Protein AF-0000000081110020 (afdb_homodimer)

Foldseek 3Di:
DPPPPPDDQDADQAQPEDPVLLVVLVVCCQCVALQPQDLVSNLVSQVVAADQFEWEAEDCVVQPPNRIFTGSNRVSVVSNVVCVVADQKGKAFDPVDDWDDDRQKTKGKIAMDHPVCNRQWIWIKIFGDDPSHTRYIYIDTDHHHDPPDD/DPPPPPDDQDFDQDQPEDPVLLVVLVVCCQCVALQPQDLVSNLVSQVVAADQFEWEAEDCVVQPPNRIFTGSNRVSVVSNVVCVVPDQKGKAFDPVDDWDDDRQKTKGKIAMDHPVCNRQWIWIKIFGDDPSHTRYIYIDTDHHHDPPDD

pLDDT: mean 86.87, std 16.68, range [21.67, 98.56]

Radius of gyration: 19.66 Å; Cα contacts (8 Å, |Δi|>4): 611; chains: 2; bounding box: 56×56×54 Å

Solvent-accessible surface area (backbone atoms only — not comparable to full-atom values): 16120 Å² total; per-residue (Å²): 131,80,76,76,70,74,73,64,39,72,37,48,50,38,86,78,47,51,65,69,56,49,53,52,47,52,49,45,48,44,57,43,38,68,42,35,87,49,66,70,62,21,54,61,57,41,58,82,40,37,38,70,72,20,34,40,38,40,37,46,92,82,42,48,90,68,15,68,37,62,20,52,68,48,45,51,51,49,51,52,53,55,46,66,73,39,75,72,49,46,49,43,76,27,85,88,45,67,73,48,70,38,65,30,38,36,39,41,30,29,19,32,21,35,88,92,40,43,66,52,26,29,34,33,40,44,34,36,32,50,95,73,14,39,39,36,34,37,44,46,79,76,38,66,66,77,69,70,81,127,133,79,76,77,71,75,72,62,41,68,40,50,51,38,84,76,47,51,65,69,55,50,52,52,45,53,50,44,47,44,55,42,38,69,40,37,86,49,66,70,63,21,53,61,57,40,58,82,41,36,38,70,73,18,34,41,39,41,37,46,92,80,42,48,91,70,16,69,36,62,21,52,67,47,46,52,51,48,52,52,54,55,45,67,73,38,75,72,48,46,49,44,76,27,84,88,45,68,73,47,71,39,66,31,39,36,38,42,32,29,18,30,22,36,88,92,41,44,65,52,26,27,32,34,40,45,33,36,32,50,92,73,15,38,39,36,34,38,43,47,80,77,38,67,68,77,68,71,81,127

Secondary structure (DSSP, 8-state):
------PPEEEEE-TT--HHHHHHHHHHIIIIIIT---HHHHHHHHTTTEEEEEEEEPPHHHHGGG-EEESHHHHHHHHHHHHHHSTT-EEEE-TTS-EEEETTEEEEEEEEE-TT-TTSEEEEEEEEEETTEEEEEEEEEEE-------/------PPEEEEE-TT--HHHHHHHHHHIIIIIIT---HHHHHHHHTTTEEEEEEEEPPHHHHGGG-EEESHHHHHHHHHHHHHHSTT-EEEE-TTS-EEEETTEEEEEEEEE-TT-TTSEEEEEEEEEETTEEEEEEEEEEE-------

Nearest PDB structures (foldseek):
  1tuh-assembly1_A-2  TM=7.640E-01  e=4.051E-06  uncultured bacterium
  8acs-assembly1_C  TM=6.795E-01  e=1.761E-06  Janthinobacterium svalbardensis
  8acs-assembly2_D  TM=6.440E-01  e=1.363E-06  Janthinobacterium svalbardensis
  8acs-assembly2_B  TM=6.693E-01  e=2.276E-06  Janthinobacterium svalbardensis
  4j9a-assembly6_F  TM=6.555E-01  e=1.556E-05  Pseudomonas aeruginosa PAO1

Organism: NCBI:txid173218

Structure (mmCIF, N/CA/C/O backbone):
data_AF-0000000081110020-model_v1
#
loop_
_entity.id
_entity.type
_entity.pdbx_description
1 polymer 'SnoaL-like domain-containing protein'
#
loop_
_atom_site.group_PDB
_atom_site.id
_atom_site.type_symbol
_atom_site.label_atom_id
_atom_site.label_alt_id
_atom_site.label_comp_id
_atom_site.label_asym_id
_atom_site.label_entity_id
_atom_site.label_seq_id
_atom_site.pdbx_PDB_ins_code
_atom_site.Cartn_x
_atom_site.Cartn_y
_atom_site.Cartn_z
_atom_site.occupancy
_atom_site.B_iso_or_equiv
_atom_site.auth_seq_id
_atom_site.auth_comp_id
_atom_site.auth_asym_id
_atom_site.auth_atom_id
_atom_site.pdbx_PDB_model_num
ATOM 1 N N . MET A 1 1 ? 23.969 2.311 -26.359 1 22.27 1 MET A N 1
ATOM 2 C CA . MET A 1 1 ? 22.656 1.676 -26.234 1 22.27 1 MET A CA 1
ATOM 3 C C . MET A 1 1 ? 21.75 2.473 -25.297 1 22.27 1 MET A C 1
ATOM 5 O O . MET A 1 1 ? 22.156 2.816 -24.188 1 22.27 1 MET A O 1
ATOM 9 N N . ALA A 1 2 ? 20.797 3.264 -25.688 1 31.3 2 ALA A N 1
ATOM 10 C CA . ALA A 1 2 ? 19.984 4.266 -25 1 31.3 2 ALA A CA 1
ATOM 11 C C . ALA A 1 2 ? 19.266 3.662 -23.797 1 31.3 2 ALA A C 1
ATOM 13 O O . ALA A 1 2 ? 18.781 2.531 -23.875 1 31.3 2 ALA A O 1
ATOM 14 N N . SER A 1 3 ? 19.578 3.91 -22.594 1 36 3 SER A N 1
ATOM 15 C CA . SER A 1 3 ? 19.031 3.389 -21.344 1 36 3 SER A CA 1
ATOM 16 C C . SER A 1 3 ? 17.516 3.172 -21.453 1 36 3 SER A C 1
ATOM 18 O O . SER A 1 3 ? 16.781 4.09 -21.797 1 36 3 SER A O 1
ATOM 20 N N . GLN A 1 4 ? 17.016 2.178 -21.906 1 37.56 4 GLN A N 1
ATOM 21 C CA . GLN A 1 4 ? 15.602 1.873 -22.125 1 37.56 4 GLN A CA 1
ATOM 22 C C . GLN A 1 4 ? 14.734 2.428 -21 1 37.56 4 GLN A C 1
ATOM 24 O O . GLN A 1 4 ? 14.867 2.014 -19.844 1 37.56 4 GLN A O 1
ATOM 29 N N . GLN A 1 5 ? 14.477 3.65 -20.953 1 41.91 5 GLN A N 1
ATOM 30 C CA . GLN A 1 5 ? 13.656 4.418 -20.016 1 41.91 5 GLN A CA 1
ATOM 31 C C . GLN A 1 5 ? 12.352 3.689 -19.703 1 41.91 5 GLN A C 1
ATOM 33 O O . GLN A 1 5 ? 11.578 3.373 -20.625 1 41.91 5 GLN A O 1
ATOM 38 N N . LEU A 1 6 ? 12.344 2.736 -18.859 1 49.53 6 LEU A N 1
ATOM 39 C CA . LEU A 1 6 ? 11.117 2.057 -18.469 1 49.53 6 LEU A CA 1
ATOM 40 C C . LEU A 1 6 ? 9.945 3.035 -18.422 1 49.53 6 LEU A C 1
ATOM 42 O O . LEU A 1 6 ? 10.094 4.148 -17.906 1 49.53 6 LEU A O 1
ATOM 46 N N . SER A 1 7 ? 9.016 2.877 -19.328 1 52.03 7 SER A N 1
ATOM 47 C CA . SER A 1 7 ? 7.816 3.707 -19.422 1 52.03 7 SER A CA 1
ATOM 48 C C . SER A 1 7 ? 7.113 3.816 -18.078 1 52.03 7 SER A C 1
ATOM 50 O O . SER A 1 7 ? 7.086 2.855 -17.297 1 52.03 7 SER A O 1
ATOM 52 N N . PRO A 1 8 ? 6.777 5.004 -17.688 1 55.91 8 PRO A N 1
ATOM 53 C CA . PRO A 1 8 ? 6.043 5.227 -16.438 1 55.91 8 PRO A CA 1
ATOM 54 C C . PRO A 1 8 ? 4.734 4.441 -16.375 1 55.91 8 PRO A C 1
ATOM 56 O O . PRO A 1 8 ? 4.145 4.133 -17.422 1 55.91 8 PRO A O 1
ATOM 59 N N . VAL A 1 9 ? 4.398 3.715 -15.336 1 59 9 VAL A N 1
ATOM 60 C CA . VAL A 1 9 ? 3.119 3.059 -15.086 1 59 9 VAL A CA 1
ATOM 61 C C . VAL A 1 9 ? 2.082 4.094 -14.656 1 59 9 VAL A C 1
ATOM 63 O O . VAL A 1 9 ? 2.359 4.953 -13.812 1 59 9 VAL A O 1
ATOM 66 N N . SER A 1 10 ? 1.087 4.238 -15.445 1 62.88 10 SER A N 1
ATOM 67 C CA . SER A 1 10 ? -0.02 5.113 -15.078 1 62.88 10 SER A CA 1
ATOM 68 C C . SER A 1 10 ? -1.097 4.352 -14.312 1 62.88 10 SER A C 1
ATOM 70 O O . SER A 1 10 ? -1.496 3.258 -14.719 1 62.88 10 SER A O 1
ATOM 72 N N . VAL A 1 11 ? -1.378 4.648 -13.102 1 61.38 11 VAL A N 1
ATOM 73 C CA . VAL A 1 11 ? -2.42 4.012 -12.305 1 61.38 11 VAL A CA 1
ATOM 74 C C . VAL A 1 11 ? -3.58 4.98 -12.094 1 61.38 11 VAL A C 1
ATOM 76 O O . VAL A 1 11 ? -3.371 6.133 -11.703 1 61.38 11 VAL A O 1
ATOM 79 N N . SER A 1 12 ? -4.699 4.605 -12.633 1 61.91 12 SER A N 1
ATOM 80 C CA . SER A 1 12 ? -5.875 5.43 -12.391 1 61.91 12 SER A CA 1
ATOM 81 C C . SER A 1 12 ? -6.527 5.074 -11.055 1 61.91 12 SER A C 1
ATOM 83 O O . SER A 1 12 ? -6.637 3.896 -10.703 1 61.91 12 SER A O 1
ATOM 85 N N . ALA A 1 13 ? -6.594 6 -10.156 1 59.88 13 ALA A N 1
ATOM 86 C CA . ALA A 1 13 ? -7.375 5.789 -8.938 1 59.88 13 ALA A CA 1
ATOM 87 C C . ALA A 1 13 ? -8.875 5.758 -9.25 1 59.88 13 ALA A C 1
ATOM 89 O O . ALA A 1 13 ? -9.375 6.602 -9.992 1 59.88 13 ALA A O 1
ATOM 90 N N . SER A 1 14 ? -9.5 4.535 -9.242 1 62.25 14 SER A N 1
ATOM 91 C CA . SER A 1 14 ? -10.922 4.434 -9.531 1 62.25 14 SER A CA 1
ATOM 92 C C . SER A 1 14 ? -11.734 4.227 -8.258 1 62.25 14 SER A C 1
ATOM 94 O O . SER A 1 14 ? -11.32 3.473 -7.371 1 62.25 14 SER A O 1
ATOM 96 N N . LEU A 1 15 ? -12.773 5.035 -8.078 1 62.66 15 LEU A N 1
ATOM 97 C CA . LEU A 1 15 ? -13.68 4.961 -6.938 1 62.66 15 LEU A CA 1
ATOM 98 C C . LEU A 1 15 ? -14.719 3.861 -7.141 1 62.66 15 LEU A C 1
ATOM 100 O O . LEU A 1 15 ? -15.578 3.654 -6.285 1 62.66 15 LEU A O 1
ATOM 104 N N . ARG A 1 16 ? -14.633 3.111 -8.109 1 69.69 16 ARG A N 1
ATOM 105 C CA . ARG A 1 16 ? -15.75 2.252 -8.492 1 69.69 16 ARG A CA 1
ATOM 106 C C . ARG A 1 16 ? -15.445 0.792 -8.164 1 69.69 16 ARG A C 1
ATOM 108 O O . ARG A 1 16 ? -16.25 -0.096 -8.477 1 69.69 16 ARG A O 1
ATOM 115 N N . GLU A 1 17 ? -14.43 0.652 -7.414 1 85 17 GLU A N 1
ATOM 116 C CA . GLU A 1 17 ? -14.117 -0.75 -7.152 1 85 17 GLU A CA 1
ATOM 117 C C . GLU A 1 17 ? -15.039 -1.329 -6.082 1 85 17 GLU A C 1
ATOM 119 O O . GLU A 1 17 ? -15.414 -0.632 -5.137 1 85 17 GLU A O 1
ATOM 124 N N . ASP A 1 18 ? -15.422 -2.566 -6.262 1 90.06 18 ASP A N 1
ATOM 125 C CA . ASP A 1 18 ? -16.234 -3.316 -5.312 1 90.06 18 ASP A CA 1
ATOM 126 C C . ASP A 1 18 ? -15.367 -4.109 -4.344 1 90.06 18 ASP A C 1
ATOM 128 O O . ASP A 1 18 ? -14.609 -4.992 -4.762 1 90.06 18 ASP A O 1
ATOM 132 N N . PRO A 1 19 ? -15.516 -3.83 -3.049 1 89.94 19 PRO A N 1
ATOM 133 C CA . PRO A 1 19 ? -14.641 -4.477 -2.062 1 89.94 19 PRO A CA 1
ATOM 134 C C . PRO A 1 19 ? -14.758 -6 -2.084 1 89.94 19 PRO A C 1
ATOM 136 O O . PRO A 1 19 ? -13.758 -6.699 -1.878 1 89.94 19 PRO A O 1
ATOM 139 N N . GLU A 1 20 ? -15.938 -6.5 -2.289 1 93.62 20 GLU A N 1
ATOM 140 C CA . GLU A 1 20 ? -16.109 -7.949 -2.324 1 93.62 20 GLU A CA 1
ATOM 141 C C . GLU A 1 20 ? -15.367 -8.562 -3.51 1 93.62 20 GLU A C 1
ATOM 143 O O . GLU A 1 20 ? -14.742 -9.617 -3.379 1 93.62 20 GLU A O 1
ATOM 148 N N . THR 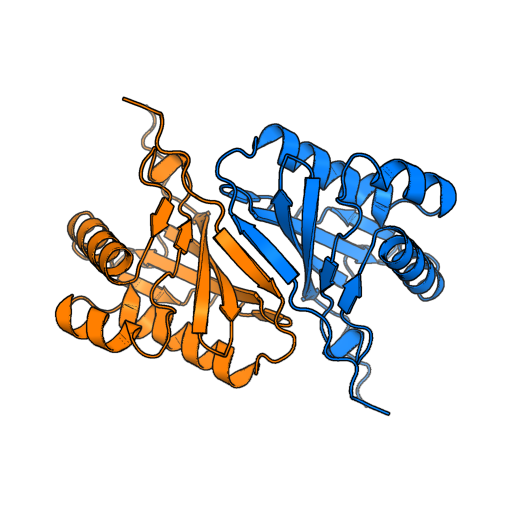A 1 21 ? -15.469 -7.969 -4.621 1 95.31 21 THR A N 1
ATOM 149 C CA . THR A 1 21 ? -14.727 -8.422 -5.793 1 95.31 21 THR A CA 1
ATOM 150 C C . THR A 1 21 ? -13.227 -8.352 -5.543 1 95.31 21 THR A C 1
ATOM 152 O O . THR A 1 21 ? -12.492 -9.281 -5.867 1 95.31 21 THR A O 1
ATOM 155 N N . MET A 1 22 ? -12.781 -7.262 -4.969 1 95.38 22 MET A N 1
ATOM 156 C CA . MET A 1 22 ? -11.359 -7.098 -4.676 1 95.38 22 MET A CA 1
ATOM 157 C C . MET A 1 22 ? -10.852 -8.211 -3.771 1 95.38 22 MET A C 1
ATOM 159 O O . MET A 1 22 ? -9.797 -8.797 -4.027 1 95.38 22 MET A O 1
ATOM 163 N N . ARG A 1 23 ? -11.602 -8.539 -2.783 1 95.81 23 ARG A N 1
ATOM 164 C CA . ARG A 1 23 ? -11.203 -9.594 -1.854 1 95.81 23 ARG A CA 1
ATOM 165 C C . ARG A 1 23 ? -11.156 -10.945 -2.549 1 95.81 23 ARG A C 1
ATOM 167 O O . ARG A 1 23 ? -10.25 -11.742 -2.314 1 95.81 23 ARG A O 1
ATOM 174 N N . LYS A 1 24 ? -12.148 -11.164 -3.363 1 97.44 24 LYS A N 1
ATOM 175 C CA . LYS A 1 24 ? -12.18 -12.406 -4.125 1 97.44 24 LYS A CA 1
ATOM 176 C C . LYS A 1 24 ? -10.953 -12.523 -5.031 1 97.44 24 LYS A C 1
ATOM 178 O O . LYS A 1 24 ? -10.305 -13.578 -5.07 1 97.44 24 LYS A O 1
ATOM 183 N N . VAL A 1 25 ? -10.672 -11.477 -5.746 1 98 25 VAL A N 1
ATOM 184 C CA . VAL A 1 25 ? -9.531 -11.461 -6.656 1 98 25 VAL A CA 1
ATOM 185 C C . VAL A 1 25 ? -8.234 -11.648 -5.871 1 98 25 VAL A C 1
ATOM 187 O O . VAL A 1 25 ? -7.348 -12.398 -6.293 1 98 25 VAL A O 1
ATOM 190 N N . MET A 1 26 ? -8.125 -11.047 -4.715 1 97.88 26 MET A N 1
ATOM 191 C CA . MET A 1 26 ? -6.93 -11.164 -3.885 1 97.88 26 MET A CA 1
ATOM 192 C C . MET A 1 26 ? -6.746 -12.594 -3.4 1 97.88 26 MET A C 1
ATOM 194 O O . MET A 1 26 ? -5.621 -13.094 -3.346 1 97.88 26 MET A O 1
ATOM 198 N N . ASN A 1 27 ? -7.832 -13.25 -3.098 1 97.25 27 ASN A N 1
ATOM 199 C CA . ASN A 1 27 ? -7.746 -14.656 -2.713 1 97.25 27 ASN A CA 1
ATOM 200 C C . ASN A 1 27 ? -7.234 -15.523 -3.861 1 97.25 27 ASN A C 1
ATOM 202 O O . ASN A 1 27 ? -6.336 -16.344 -3.674 1 97.25 27 ASN A O 1
ATOM 206 N N . ILE A 1 28 ? -7.777 -15.328 -5.027 1 98.06 28 ILE A N 1
ATOM 207 C CA . ILE A 1 28 ? -7.355 -16.078 -6.207 1 98.06 28 ILE A CA 1
ATOM 208 C C . ILE A 1 28 ? -5.887 -15.781 -6.504 1 98.06 28 ILE A C 1
ATOM 210 O O . ILE A 1 28 ? -5.125 -16.688 -6.836 1 98.06 28 ILE A O 1
ATOM 214 N N . HIS A 1 29 ? -5.488 -14.5 -6.379 1 98.38 29 HIS A N 1
ATOM 215 C CA . HIS A 1 29 ? -4.129 -14.016 -6.594 1 98.38 29 HIS A CA 1
ATOM 216 C C . HIS A 1 29 ? -3.127 -14.812 -5.766 1 98.38 29 HIS A C 1
ATOM 218 O O . HIS A 1 29 ? -2.107 -15.273 -6.289 1 98.38 29 HIS A O 1
ATOM 224 N N . ILE A 1 30 ? -3.404 -15.109 -4.543 1 97.44 30 ILE A N 1
ATOM 225 C CA . ILE A 1 30 ? -2.477 -15.844 -3.686 1 97.44 30 ILE A CA 1
ATOM 226 C C . ILE A 1 30 ? -2.615 -17.344 -3.939 1 97.44 30 ILE A C 1
ATOM 228 O O . ILE A 1 30 ? -1.626 -18.016 -4.223 1 97.44 30 ILE A O 1
ATOM 232 N N . GLU A 1 31 ? -3.811 -17.844 -3.998 1 96.88 31 GLU A N 1
ATOM 233 C CA . GLU A 1 31 ? -4.047 -19.281 -3.959 1 96.88 31 GLU A CA 1
ATOM 234 C C . GLU A 1 31 ? -3.836 -19.922 -5.332 1 96.88 31 GLU A C 1
ATOM 236 O O . GLU A 1 31 ? -3.311 -21.031 -5.438 1 96.88 31 GLU A O 1
ATOM 241 N N . GLN A 1 32 ? -4.203 -19.156 -6.312 1 97.94 32 GLN A N 1
ATOM 242 C CA . GLN A 1 32 ? -4.285 -19.797 -7.621 1 97.94 32 GLN A CA 1
ATOM 243 C C . GLN A 1 32 ? -3.32 -19.156 -8.609 1 97.94 32 GLN A C 1
ATOM 245 O O . GLN A 1 32 ? -3.252 -19.578 -9.773 1 97.94 32 GLN A O 1
ATOM 250 N N . VAL A 1 33 ? -2.629 -18.156 -8.219 1 98.25 33 VAL A N 1
ATOM 251 C CA . VAL A 1 33 ? -1.554 -17.641 -9.062 1 98.25 33 VAL A CA 1
ATOM 252 C C . VAL A 1 33 ? -0.204 -17.906 -8.398 1 98.25 33 VAL A C 1
ATOM 254 O O . VAL A 1 33 ? 0.532 -18.812 -8.812 1 98.25 33 VAL A O 1
ATOM 257 N N . PHE A 1 34 ? 0.038 -17.359 -7.293 1 97.69 34 PHE A N 1
ATOM 258 C CA . PHE A 1 34 ? 1.331 -17.531 -6.645 1 97.69 34 PHE A CA 1
ATOM 259 C C . PHE A 1 34 ? 1.425 -18.906 -5.984 1 97.69 34 PHE A C 1
ATOM 261 O O . PHE A 1 34 ? 2.518 -19.453 -5.84 1 97.69 34 PHE A O 1
ATOM 268 N N . GLY A 1 35 ? 0.237 -19.453 -5.621 1 96.12 35 GLY A N 1
ATOM 269 C CA . GLY A 1 35 ? 0.214 -20.781 -5.012 1 96.12 35 GLY A CA 1
ATOM 270 C C . GLY A 1 35 ? 0.113 -21.906 -6.031 1 96.12 35 GLY A C 1
ATOM 271 O O . GLY A 1 35 ? 0.169 -23.078 -5.672 1 96.12 35 GLY A O 1
ATOM 272 N N . GLU A 1 36 ? -0.082 -21.578 -7.289 1 96.5 36 GLU A N 1
ATOM 273 C CA . GLU A 1 36 ? -0.28 -22.562 -8.359 1 96.5 36 GLU A CA 1
ATOM 274 C C . GLU A 1 36 ? 1.053 -23 -8.953 1 96.5 36 GLU A C 1
ATOM 276 O O . GLU A 1 36 ? 1.803 -22.188 -9.492 1 96.5 36 GLU A O 1
ATOM 281 N N . PRO A 1 37 ? 1.407 -24.312 -8.914 1 94.88 37 PRO A N 1
ATOM 282 C CA . PRO A 1 37 ? 2.703 -24.766 -9.422 1 94.88 37 PRO A CA 1
ATOM 283 C C . PRO A 1 37 ? 2.734 -24.859 -10.945 1 94.88 37 PRO A C 1
ATOM 285 O O . PRO A 1 37 ? 3.805 -24.781 -11.555 1 94.88 37 PRO A O 1
ATOM 288 N N . ASP A 1 38 ? 1.639 -25.109 -11.578 1 96.69 38 ASP A N 1
ATOM 289 C CA . ASP A 1 38 ? 1.578 -25.312 -13.023 1 96.69 38 ASP A CA 1
ATOM 290 C C . ASP A 1 38 ? 1.482 -23.984 -13.766 1 96.69 38 ASP A C 1
ATOM 292 O O . ASP A 1 38 ? 0.497 -23.25 -13.625 1 96.69 38 ASP A O 1
ATOM 296 N N . GLN A 1 39 ? 2.451 -23.719 -14.555 1 97.31 39 GLN A N 1
ATOM 297 C CA . GLN A 1 39 ? 2.551 -22.438 -15.258 1 97.31 39 GLN A CA 1
ATOM 298 C C . GLN A 1 39 ? 1.363 -22.234 -16.188 1 97.31 39 GLN A C 1
ATOM 300 O O . GLN A 1 39 ? 0.862 -21.109 -16.328 1 97.31 39 GLN A O 1
ATOM 305 N N . ALA A 1 40 ? 0.976 -23.266 -16.875 1 97.94 40 ALA A N 1
ATOM 306 C CA . ALA A 1 40 ? -0.131 -23.141 -17.828 1 97.94 40 ALA A CA 1
ATOM 307 C C . ALA A 1 40 ? -1.443 -22.859 -17.094 1 97.94 40 ALA A C 1
ATOM 309 O O . ALA A 1 40 ? -2.225 -22 -17.531 1 97.94 40 ALA A O 1
ATOM 310 N N . ILE A 1 41 ? -1.724 -23.594 -16.016 1 98.25 41 ILE A N 1
ATOM 311 C CA . ILE A 1 41 ? -2.914 -23.359 -15.203 1 98.25 41 ILE A CA 1
ATOM 312 C C . ILE A 1 41 ? -2.891 -21.938 -14.648 1 98.25 41 ILE A C 1
ATOM 314 O O . ILE A 1 41 ? -3.896 -21.219 -14.703 1 98.25 41 ILE A O 1
ATOM 318 N N . ARG A 1 42 ? -1.732 -21.484 -14.188 1 98.19 42 ARG A N 1
ATOM 319 C CA . ARG A 1 42 ? -1.559 -20.156 -13.633 1 98.19 42 ARG A CA 1
ATOM 320 C C . ARG A 1 42 ? -1.888 -19.078 -14.672 1 98.19 42 ARG A C 1
ATOM 322 O O . ARG A 1 42 ? -2.594 -18.109 -14.375 1 98.19 42 ARG A O 1
ATOM 329 N N . GLY A 1 43 ? -1.365 -19.25 -15.859 1 97.81 43 GLY A N 1
ATOM 330 C CA . GLY A 1 43 ? -1.616 -18.312 -16.938 1 97.81 43 GLY A CA 1
ATOM 331 C C . GLY A 1 43 ? -3.092 -18.109 -17.219 1 97.81 43 GLY A C 1
ATOM 332 O O . GLY A 1 43 ? -3.551 -16.984 -17.422 1 97.81 43 GLY A O 1
ATOM 333 N N . LYS A 1 44 ? -3.826 -19.172 -17.25 1 98.31 44 LYS A N 1
ATOM 334 C CA . LYS A 1 44 ? -5.266 -19.109 -17.5 1 98.31 44 LYS A CA 1
ATOM 335 C C . LYS A 1 44 ? -5.988 -18.391 -16.359 1 98.31 44 LYS A C 1
ATOM 337 O O . LYS A 1 44 ? -6.918 -17.609 -16.609 1 98.31 44 LYS A O 1
ATOM 342 N N . THR A 1 45 ? -5.57 -18.688 -15.172 1 98.38 45 THR A N 1
ATOM 343 C CA . THR A 1 45 ? -6.164 -18.078 -13.992 1 98.38 45 THR A CA 1
ATOM 344 C C . THR A 1 45 ? -5.945 -16.562 -14 1 98.38 45 THR A C 1
ATOM 346 O O . THR A 1 45 ? -6.809 -15.797 -13.562 1 98.38 45 THR A O 1
ATOM 349 N N . MET A 1 46 ? -4.848 -16.047 -14.523 1 98.56 46 MET A N 1
ATOM 350 C CA . MET A 1 46 ? -4.461 -14.633 -14.492 1 98.56 46 MET A CA 1
ATOM 351 C C . MET A 1 46 ? -5.328 -13.812 -15.438 1 98.56 46 MET A C 1
ATOM 353 O O . MET A 1 46 ? -5.574 -12.625 -15.188 1 98.56 46 MET A O 1
ATOM 357 N N . GLU A 1 47 ? -5.859 -14.391 -16.422 1 97.81 47 GLU A N 1
ATOM 358 C CA . GLU A 1 47 ? -6.527 -13.68 -17.5 1 97.81 47 GLU A CA 1
ATOM 359 C C . GLU A 1 47 ? -7.707 -12.859 -16.984 1 97.81 47 GLU A C 1
ATOM 361 O O . GLU A 1 47 ? -7.824 -11.672 -17.281 1 97.81 47 GLU A O 1
ATOM 366 N N . PRO A 1 48 ? -8.5 -13.398 -16.156 1 98 48 PRO A N 1
ATOM 367 C CA . PRO A 1 48 ? -9.672 -12.625 -15.742 1 98 48 PRO A CA 1
ATOM 368 C C . PRO A 1 48 ? -9.383 -11.703 -14.562 1 98 48 PRO A C 1
ATOM 370 O O . PRO A 1 48 ? -10.203 -10.836 -14.234 1 98 48 PRO A O 1
ATOM 373 N N . ILE A 1 49 ? -8.156 -11.758 -13.93 1 98.25 49 ILE A N 1
ATOM 374 C CA . ILE A 1 49 ? -8.031 -11.008 -12.688 1 98.25 49 ILE A CA 1
ATOM 375 C C . ILE A 1 49 ? -6.902 -9.984 -12.812 1 98.25 49 ILE A C 1
ATOM 377 O O . ILE A 1 49 ? -6.758 -9.109 -11.961 1 98.25 49 ILE A O 1
ATOM 381 N N . TYR A 1 50 ? -6.125 -10.07 -13.891 1 97.88 50 TYR A N 1
ATOM 382 C CA . TYR A 1 50 ? -5.07 -9.102 -14.164 1 97.88 50 TYR A CA 1
ATOM 383 C C . TYR A 1 50 ? -5.355 -8.336 -15.453 1 97.88 50 TYR A C 1
ATOM 385 O O . TYR A 1 50 ? -5.859 -8.906 -16.422 1 97.88 50 TYR A O 1
ATOM 393 N N . HIS A 1 51 ? -4.988 -7.074 -15.445 1 95.06 51 HIS A N 1
ATOM 394 C CA . HIS A 1 51 ? -4.855 -6.398 -16.734 1 95.06 51 HIS A CA 1
ATOM 395 C C . HIS A 1 51 ? -3.715 -6.992 -17.547 1 95.06 51 HIS A C 1
ATOM 397 O O . HIS A 1 51 ? -2.738 -7.496 -16.984 1 95.06 51 HIS A O 1
ATOM 403 N N . GLU A 1 52 ? -3.795 -6.902 -18.828 1 95.38 52 GLU A N 1
ATOM 404 C CA . GLU A 1 52 ? -2.758 -7.434 -19.719 1 95.38 52 GLU A CA 1
ATOM 405 C C . GLU A 1 52 ? -1.42 -6.746 -19.469 1 95.38 52 GLU A C 1
ATOM 407 O O . GLU A 1 52 ? -0.364 -7.375 -19.562 1 95.38 52 GLU A O 1
ATOM 412 N N . ASP A 1 53 ? -1.492 -5.492 -19.109 1 92.19 53 ASP A N 1
ATOM 413 C CA . ASP A 1 53 ? -0.274 -4.711 -18.922 1 92.19 53 ASP A CA 1
ATOM 414 C C . ASP A 1 53 ? 0.051 -4.562 -17.438 1 92.19 53 ASP A C 1
ATOM 416 O O . ASP A 1 53 ? 0.65 -3.568 -17.016 1 92.19 53 ASP A O 1
ATOM 420 N N . VAL A 1 54 ? -0.408 -5.492 -16.609 1 94.38 54 VAL A N 1
ATOM 421 C CA . VAL A 1 54 ? -0.116 -5.473 -15.18 1 94.38 54 VAL A CA 1
ATOM 422 C C . VAL A 1 54 ? 1.377 -5.238 -14.961 1 94.38 54 VAL A C 1
ATOM 424 O O . VAL A 1 54 ? 2.207 -5.723 -15.734 1 94.38 54 VAL A O 1
ATOM 427 N N . THR A 1 55 ? 1.667 -4.477 -13.961 1 91.94 55 THR A N 1
ATOM 428 C CA . THR A 1 55 ? 3.049 -4.238 -13.562 1 91.94 55 THR A CA 1
ATOM 429 C C . THR A 1 55 ? 3.287 -4.711 -12.133 1 91.94 55 THR A C 1
ATOM 431 O O . THR A 1 55 ? 2.484 -4.43 -11.234 1 91.94 55 THR A O 1
ATOM 434 N N . TRP A 1 56 ? 4.312 -5.488 -11.906 1 93.94 56 TRP A N 1
ATOM 435 C CA . TRP A 1 56 ? 4.738 -5.988 -10.602 1 93.94 56 TRP A CA 1
ATOM 436 C C . TRP A 1 56 ? 6.074 -5.375 -10.195 1 93.94 56 TRP A C 1
ATOM 438 O O . TRP A 1 56 ? 7.082 -5.547 -10.891 1 93.94 56 TRP A O 1
ATOM 448 N N . PHE A 1 57 ? 6.055 -4.664 -9.086 1 90.94 57 PHE A N 1
ATOM 449 C CA . PHE A 1 57 ? 7.262 -4.062 -8.531 1 90.94 57 PHE A CA 1
ATOM 450 C C . PHE A 1 57 ? 7.809 -4.902 -7.383 1 90.94 57 PHE A C 1
ATOM 452 O O . PHE A 1 57 ? 7.156 -5.055 -6.348 1 90.94 57 PHE A O 1
ATOM 459 N N . GLN A 1 58 ? 8.984 -5.363 -7.578 1 90 58 GLN A N 1
ATOM 460 C CA . GLN A 1 58 ? 9.688 -6.082 -6.52 1 90 58 GLN A CA 1
ATOM 461 C C . GLN A 1 58 ? 10.758 -5.207 -5.875 1 90 58 GLN A C 1
ATOM 463 O O . GLN A 1 58 ? 11.234 -4.25 -6.488 1 90 58 GLN A O 1
ATOM 468 N N . PRO A 1 59 ? 11.078 -5.555 -4.613 1 85.56 59 PRO A N 1
ATOM 469 C CA . PRO A 1 59 ? 12.172 -4.797 -4.004 1 85.56 59 PRO A CA 1
ATOM 470 C C . PRO A 1 59 ? 13.484 -4.914 -4.785 1 85.56 59 PRO A C 1
ATOM 472 O O . PRO A 1 59 ? 13.859 -6.008 -5.207 1 85.56 59 PRO A O 1
ATOM 475 N N . ARG A 1 60 ? 14.148 -3.869 -4.875 1 80.31 60 ARG A N 1
ATOM 476 C CA . ARG A 1 60 ? 15.398 -3.861 -5.629 1 80.31 60 ARG A CA 1
ATOM 477 C C . ARG A 1 60 ? 16.469 -4.703 -4.93 1 80.31 60 ARG A C 1
ATOM 479 O O . ARG A 1 60 ? 17.312 -5.309 -5.59 1 80.31 60 ARG A O 1
ATOM 486 N N . GLU A 1 61 ? 16.391 -4.672 -3.656 1 77 61 GLU A N 1
ATOM 487 C CA . GLU A 1 61 ? 17.391 -5.387 -2.865 1 77 61 GLU A CA 1
ATOM 488 C C . GLU A 1 61 ? 17.391 -6.875 -3.205 1 77 61 GLU A C 1
ATOM 490 O O . GLU A 1 61 ? 18.438 -7.535 -3.09 1 77 61 GLU A O 1
ATOM 495 N N . HIS A 1 62 ? 16.281 -7.379 -3.693 1 75.56 62 HIS A N 1
ATOM 496 C CA . HIS A 1 62 ? 16.172 -8.82 -3.922 1 75.56 62 HIS A CA 1
ATOM 497 C C . HIS A 1 62 ? 16.203 -9.141 -5.414 1 75.56 62 HIS A C 1
ATOM 499 O O . HIS A 1 62 ? 16.703 -10.195 -5.812 1 75.56 62 HIS A O 1
ATOM 505 N N . SER A 1 63 ? 15.75 -8.156 -6.215 1 80 63 SER A N 1
ATOM 506 C CA . SER A 1 63 ? 15.539 -8.492 -7.621 1 80 63 SER A CA 1
ATOM 507 C C . SER A 1 63 ? 16.453 -7.688 -8.531 1 80 63 SER A C 1
ATOM 509 O O . SER A 1 63 ? 16.516 -7.926 -9.734 1 80 63 SER A O 1
ATOM 511 N N . GLY A 1 64 ? 17.172 -6.77 -7.945 1 76.88 64 GLY A N 1
ATOM 512 C CA . GLY A 1 64 ? 18.078 -5.961 -8.734 1 76.88 64 GLY A CA 1
ATOM 513 C C . GLY A 1 64 ? 17.391 -5.219 -9.867 1 76.88 64 GLY A C 1
ATOM 514 O O . GLY A 1 64 ? 16.344 -4.602 -9.664 1 76.88 64 GLY A O 1
ATOM 515 N N . ASP A 1 65 ? 18.016 -5.332 -11.055 1 71.44 65 ASP A N 1
ATOM 516 C CA . ASP A 1 65 ? 17.547 -4.555 -12.195 1 71.44 65 ASP A CA 1
ATOM 517 C C . ASP A 1 65 ? 16.266 -5.145 -12.773 1 71.44 65 ASP A C 1
ATOM 519 O O . ASP A 1 65 ? 15.539 -4.473 -13.516 1 71.44 65 ASP A O 1
ATOM 523 N N . ASN A 1 66 ? 15.969 -6.316 -12.453 1 80.19 66 ASN A N 1
ATOM 524 C CA . ASN A 1 66 ? 14.773 -6.992 -12.945 1 80.19 66 ASN A CA 1
ATOM 525 C C . ASN A 1 66 ? 13.617 -6.883 -11.961 1 80.19 66 ASN A C 1
ATOM 527 O O . ASN A 1 66 ? 12.797 -7.797 -11.852 1 80.19 66 ASN A O 1
ATOM 531 N N . SER A 1 67 ? 13.633 -5.738 -11.297 1 87.56 67 SER A N 1
ATOM 532 C CA . SER A 1 67 ? 12.672 -5.594 -10.211 1 87.56 67 SER A CA 1
ATOM 533 C C . SER A 1 67 ? 11.328 -5.074 -10.719 1 87.56 67 SER A C 1
ATOM 535 O O . SER A 1 67 ? 10.352 -5.012 -9.961 1 87.56 67 SER A O 1
ATOM 537 N N . ILE A 1 68 ? 11.297 -4.695 -11.984 1 88.94 68 ILE A N 1
ATOM 538 C CA . ILE A 1 68 ? 10.047 -4.246 -12.586 1 88.94 68 ILE A CA 1
ATOM 539 C C . ILE A 1 68 ? 9.617 -5.223 -13.68 1 88.94 68 ILE A C 1
ATOM 541 O O . ILE A 1 68 ? 10.297 -5.352 -14.703 1 88.94 68 ILE A O 1
ATOM 545 N N . ILE A 1 69 ? 8.477 -5.887 -13.484 1 92.81 69 ILE A N 1
ATOM 546 C CA . ILE A 1 69 ? 7.973 -6.902 -14.398 1 92.81 69 ILE A CA 1
ATOM 547 C C . ILE A 1 69 ? 6.668 -6.426 -15.031 1 92.81 69 ILE A C 1
ATOM 549 O O . ILE A 1 69 ? 5.711 -6.098 -14.328 1 92.81 69 ILE A O 1
ATOM 553 N N . ARG A 1 70 ? 6.645 -6.426 -16.344 1 92.06 70 ARG A N 1
ATOM 554 C CA . ARG A 1 70 ? 5.465 -5.906 -17.031 1 92.06 70 ARG A CA 1
ATOM 555 C C . ARG A 1 70 ? 4.805 -6.984 -17.875 1 92.06 70 ARG A C 1
ATOM 557 O O . ARG A 1 70 ? 5.48 -7.684 -18.641 1 92.06 70 ARG A O 1
ATOM 564 N N . GLY A 1 71 ? 3.465 -7.066 -17.688 1 95.31 71 GLY A N 1
ATOM 565 C CA . GLY A 1 71 ? 2.684 -7.977 -18.5 1 95.31 71 GLY A CA 1
ATOM 566 C C . GLY A 1 71 ? 2.447 -9.32 -17.844 1 95.31 71 GLY A C 1
ATOM 567 O O . GLY A 1 71 ? 3.328 -9.844 -17.156 1 95.31 71 GLY A O 1
ATOM 568 N N . ARG A 1 72 ? 1.338 -9.953 -18.125 1 97.44 72 ARG A N 1
ATOM 569 C CA . ARG A 1 72 ? 0.911 -11.203 -17.5 1 97.44 72 ARG A CA 1
ATOM 570 C C . ARG A 1 72 ? 1.909 -12.32 -17.766 1 97.44 72 ARG A C 1
ATOM 572 O O . ARG A 1 72 ? 2.275 -13.062 -16.859 1 97.44 72 ARG A O 1
ATOM 579 N N . ASP A 1 73 ? 2.35 -12.344 -19 1 97.19 73 ASP A N 1
ATOM 580 C CA . ASP A 1 73 ? 3.258 -13.422 -19.359 1 97.19 73 ASP A CA 1
ATOM 581 C C . ASP A 1 73 ? 4.574 -13.32 -18.594 1 97.19 73 ASP A C 1
ATOM 583 O O . ASP A 1 73 ? 5.105 -14.328 -18.125 1 97.19 73 ASP A O 1
ATOM 587 N N . ASN A 1 74 ? 5.051 -12.125 -18.5 1 97.31 74 ASN A N 1
ATOM 588 C CA . ASN A 1 74 ? 6.305 -11.922 -17.781 1 97.31 74 ASN A CA 1
ATOM 589 C C . ASN A 1 74 ? 6.137 -12.164 -16.281 1 97.31 74 ASN A C 1
ATOM 591 O O . ASN A 1 74 ? 7.035 -12.695 -15.633 1 97.31 74 ASN A O 1
ATOM 595 N N . VAL A 1 75 ? 5.008 -11.758 -15.727 1 97.62 75 VAL A N 1
ATOM 596 C CA . VAL A 1 75 ? 4.719 -12.047 -14.328 1 97.62 75 VAL A CA 1
ATOM 597 C C . VAL A 1 75 ? 4.688 -13.562 -14.117 1 97.62 75 VAL A C 1
ATOM 599 O O . VAL A 1 75 ? 5.328 -14.078 -13.195 1 97.62 75 VAL A O 1
ATOM 602 N N . ASN A 1 76 ? 3.979 -14.258 -14.992 1 98.31 76 ASN A N 1
ATOM 603 C CA . ASN A 1 76 ? 3.9 -15.711 -14.914 1 98.31 76 ASN A CA 1
ATOM 604 C C . ASN A 1 76 ? 5.281 -16.359 -14.977 1 98.31 76 ASN A C 1
ATOM 606 O O . ASN A 1 76 ? 5.609 -17.219 -14.164 1 98.31 76 ASN A O 1
ATOM 610 N N . ALA A 1 77 ? 6.062 -15.898 -15.906 1 97.56 77 ALA A N 1
ATOM 611 C CA . ALA A 1 77 ? 7.406 -16.438 -16.078 1 97.56 77 ALA A CA 1
ATOM 612 C C . ALA A 1 77 ? 8.273 -16.172 -14.852 1 97.56 77 ALA A C 1
ATOM 614 O O . ALA A 1 77 ? 9.078 -17.016 -14.453 1 97.56 77 ALA A O 1
ATOM 615 N N . THR A 1 78 ? 8.141 -14.992 -14.32 1 96.62 78 THR A N 1
ATOM 616 C CA . THR A 1 78 ? 8.922 -14.625 -13.141 1 96.62 78 THR A CA 1
ATOM 617 C C . THR A 1 78 ? 8.539 -15.5 -11.953 1 96.62 78 THR A C 1
ATOM 619 O O . THR A 1 78 ? 9.406 -15.969 -11.219 1 96.62 78 THR A O 1
ATOM 622 N N . ILE A 1 79 ? 7.234 -15.734 -11.75 1 96.94 79 ILE A N 1
ATOM 623 C CA . ILE A 1 79 ? 6.777 -16.609 -10.672 1 96.94 79 ILE A CA 1
ATOM 624 C C . ILE A 1 79 ? 7.375 -18 -10.852 1 96.94 79 ILE A C 1
ATOM 626 O O . ILE A 1 79 ? 7.848 -18.609 -9.891 1 96.94 79 ILE A O 1
ATOM 630 N N . GLN A 1 80 ? 7.387 -18.469 -12.109 1 96.94 80 GLN A N 1
ATOM 631 C CA . GLN A 1 80 ? 7.941 -19.797 -12.391 1 96.94 80 GLN A CA 1
ATOM 632 C C . GLN A 1 80 ? 9.422 -19.859 -12.023 1 96.94 80 GLN A C 1
ATOM 634 O O . GLN A 1 80 ? 9.875 -20.828 -11.414 1 96.94 80 GLN A O 1
ATOM 639 N N . LYS A 1 81 ? 10.125 -18.875 -12.406 1 95.44 81 LYS A N 1
ATOM 640 C CA . LYS A 1 81 ? 11.547 -18.797 -12.109 1 95.44 81 LYS A CA 1
ATOM 641 C C . LYS A 1 81 ? 11.789 -18.781 -10.602 1 95.44 81 LYS A C 1
ATOM 643 O O . LYS A 1 81 ? 12.672 -19.484 -10.102 1 95.44 81 LYS A O 1
ATOM 648 N N . GLU A 1 82 ? 11.031 -17.984 -9.867 1 93.5 82 GLU A N 1
ATOM 649 C CA . GLU A 1 82 ? 11.203 -17.859 -8.422 1 93.5 82 GLU A CA 1
ATOM 650 C C . GLU A 1 82 ? 10.836 -19.156 -7.715 1 93.5 82 GLU A C 1
ATOM 652 O O . GLU A 1 82 ? 11.492 -19.547 -6.746 1 93.5 82 GLU A O 1
ATOM 657 N N . ARG A 1 83 ? 9.852 -19.828 -8.203 1 93.56 83 ARG A N 1
ATOM 658 C CA . ARG A 1 83 ? 9.469 -21.125 -7.645 1 93.56 83 ARG A CA 1
ATOM 659 C C . ARG A 1 83 ? 10.562 -22.156 -7.852 1 93.56 83 ARG A C 1
ATOM 661 O O . ARG A 1 83 ? 10.844 -22.969 -6.961 1 93.56 83 ARG A O 1
ATOM 668 N N . ALA A 1 84 ? 11.117 -22.125 -8.984 1 94.56 84 ALA A N 1
ATOM 669 C CA . ALA A 1 84 ? 12.172 -23.078 -9.312 1 94.56 84 ALA A CA 1
ATOM 670 C C . ALA A 1 84 ? 13.391 -22.875 -8.414 1 94.56 84 ALA A C 1
ATOM 672 O O . ALA A 1 84 ? 14.133 -23.812 -8.133 1 94.56 84 ALA A O 1
ATOM 673 N N . ALA A 1 85 ? 13.562 -21.703 -7.973 1 92.19 85 ALA A N 1
ATOM 674 C CA . ALA A 1 85 ? 14.711 -21.359 -7.133 1 92.19 85 ALA A CA 1
ATOM 675 C C . ALA A 1 85 ? 14.477 -21.781 -5.684 1 92.19 85 ALA A C 1
ATOM 677 O O . ALA A 1 85 ? 15.414 -21.844 -4.887 1 92.19 85 ALA A O 1
ATOM 678 N N . LEU A 1 86 ? 13.281 -22.047 -5.336 1 92.25 86 LEU A N 1
ATOM 679 C CA . LEU A 1 86 ? 12.93 -22.406 -3.967 1 92.25 86 LEU A CA 1
ATOM 680 C C . LEU A 1 86 ? 12.109 -23.688 -3.939 1 92.25 86 LEU A C 1
ATOM 682 O O . LEU A 1 86 ? 10.961 -23.688 -3.488 1 92.25 86 LEU A O 1
ATOM 686 N N . PRO A 1 87 ? 12.727 -24.75 -4.332 1 92.75 87 PRO A N 1
ATOM 687 C CA . PRO A 1 87 ? 11.977 -26 -4.352 1 92.75 87 PRO A CA 1
ATOM 688 C C . PRO A 1 87 ? 11.414 -26.375 -2.984 1 92.75 87 PRO A C 1
ATOM 690 O O . PRO A 1 87 ? 12.109 -26.25 -1.972 1 92.75 87 PRO A O 1
ATOM 693 N N . GLY A 1 88 ? 10.188 -26.719 -2.988 1 93.81 88 GLY A N 1
ATOM 694 C CA . GLY A 1 88 ? 9.547 -27.156 -1.76 1 93.81 88 GLY A CA 1
ATOM 695 C C . GLY A 1 88 ? 8.875 -26.031 -0.993 1 93.81 88 GLY A C 1
ATOM 696 O O . GLY A 1 88 ? 8.188 -26.266 -0.002 1 93.81 88 GLY A O 1
ATOM 697 N N . PHE A 1 89 ? 9.109 -24.891 -1.403 1 94.94 89 PHE A N 1
ATOM 698 C CA . PHE A 1 89 ? 8.477 -23.75 -0.751 1 94.94 89 PHE A CA 1
ATOM 699 C C . PHE A 1 89 ? 7.07 -23.531 -1.296 1 94.94 89 PHE A C 1
ATOM 701 O O . PHE A 1 89 ? 6.801 -23.797 -2.469 1 94.94 89 PHE A O 1
ATOM 708 N N . TYR A 1 90 ? 6.199 -23 -0.416 1 94.06 90 TYR A N 1
ATOM 709 C CA . TYR A 1 90 ? 4.84 -22.641 -0.815 1 94.06 90 TYR A CA 1
ATOM 710 C C . TYR A 1 90 ? 4.426 -21.297 -0.233 1 94.06 90 TYR A C 1
ATOM 712 O O . TYR A 1 90 ? 4.809 -20.953 0.887 1 94.06 90 TYR A O 1
ATOM 720 N N . MET A 1 91 ? 3.682 -20.609 -1.049 1 95.44 91 MET A N 1
ATOM 721 C CA . MET A 1 91 ? 3.121 -19.344 -0.592 1 95.44 91 MET A CA 1
ATOM 722 C C . MET A 1 91 ? 1.702 -19.531 -0.067 1 95.44 91 MET A C 1
ATOM 724 O O . MET A 1 91 ? 0.873 -20.172 -0.722 1 95.44 91 MET A O 1
ATOM 728 N N . LEU A 1 92 ? 1.41 -18.984 1.14 1 95.38 92 LEU A N 1
ATOM 729 C CA . LEU A 1 92 ? 0.101 -19.031 1.782 1 95.38 92 LEU A CA 1
ATOM 730 C C . LEU A 1 92 ? -0.271 -17.656 2.342 1 95.38 92 LEU A C 1
ATOM 732 O O . LEU A 1 92 ? 0.595 -16.797 2.51 1 95.38 92 LEU A O 1
ATOM 736 N N . HIS A 1 93 ? -1.55 -17.547 2.609 1 95.88 93 HIS A N 1
ATOM 737 C CA . HIS A 1 93 ? -1.967 -16.375 3.375 1 95.88 93 HIS A CA 1
ATOM 738 C C . HIS A 1 93 ? -1.281 -16.328 4.738 1 95.88 93 HIS A C 1
ATOM 740 O O . HIS A 1 93 ? -1.108 -17.359 5.379 1 95.88 93 HIS A O 1
ATOM 746 N N . ASP A 1 94 ? -0.845 -15.164 5.145 1 95.31 94 ASP A N 1
ATOM 747 C CA . ASP A 1 94 ? -0.403 -14.984 6.523 1 95.31 94 ASP A CA 1
ATOM 748 C C . ASP A 1 94 ? -1.586 -14.695 7.445 1 95.31 94 ASP A C 1
ATOM 750 O O . ASP A 1 94 ? -2.061 -13.562 7.523 1 95.31 94 ASP A O 1
ATOM 754 N N . GLU A 1 95 ? -1.979 -15.625 8.164 1 89.88 95 GLU A N 1
ATOM 755 C CA . GLU A 1 95 ? -3.162 -15.508 9.008 1 89.88 95 GLU A CA 1
ATOM 756 C C . GLU A 1 95 ? -2.945 -14.492 10.125 1 89.88 95 GLU A C 1
ATOM 758 O O . GLU A 1 95 ? -3.906 -14.008 10.727 1 89.88 95 GLU A O 1
ATOM 763 N N . GLU A 1 96 ? -1.752 -14.156 10.383 1 86.38 96 GLU A N 1
ATOM 764 C CA . GLU A 1 96 ? -1.439 -13.172 11.422 1 86.38 96 GLU A CA 1
ATOM 765 C C . GLU A 1 96 ? -1.471 -11.758 10.867 1 86.38 96 GLU A C 1
ATOM 767 O O . GLU A 1 96 ? -1.508 -10.789 11.633 1 86.38 96 GLU A O 1
ATOM 772 N N . GLY A 1 97 ? -1.395 -11.719 9.562 1 82.75 97 GLY A N 1
ATOM 773 C CA . GLY A 1 97 ? -1.473 -10.414 8.922 1 82.75 97 GLY A CA 1
ATOM 774 C C . GLY A 1 97 ? -2.891 -10 8.578 1 82.75 97 GLY A C 1
ATOM 775 O O . GLY A 1 97 ? -3.807 -10.828 8.602 1 82.75 97 GLY A O 1
ATOM 776 N N . TYR A 1 98 ? -3.074 -8.727 8.352 1 77.94 98 TYR A N 1
ATOM 777 C CA . TYR A 1 98 ? -4.41 -8.258 8.008 1 77.94 98 TYR A CA 1
ATOM 778 C C . TYR A 1 98 ? -4.598 -8.195 6.496 1 77.94 98 TYR A C 1
ATOM 780 O O . TYR A 1 98 ? -3.621 -8.18 5.742 1 77.94 98 TYR A O 1
ATOM 788 N N . ILE A 1 99 ? -5.773 -8.445 5.984 1 86.88 99 ILE A N 1
ATOM 789 C CA . ILE A 1 99 ? -6.242 -8.156 4.633 1 86.88 99 ILE A CA 1
ATOM 790 C C . ILE A 1 99 ? -7.176 -6.945 4.656 1 86.88 99 ILE A C 1
ATOM 792 O O . ILE A 1 99 ? -8.047 -6.848 5.52 1 86.88 99 ILE A O 1
ATOM 796 N N . ALA A 1 100 ? -6.859 -6.059 3.768 1 88.31 100 ALA A N 1
ATOM 797 C CA . ALA A 1 100 ? -7.707 -4.871 3.783 1 88.31 100 ALA A CA 1
ATOM 798 C C . ALA A 1 100 ? -7.93 -4.336 2.373 1 88.31 100 ALA A C 1
ATOM 800 O O . ALA A 1 100 ? -7.125 -4.594 1.472 1 88.31 100 ALA A O 1
ATOM 801 N N . VAL A 1 101 ? -9.086 -3.709 2.26 1 89.56 101 VAL A N 1
ATOM 802 C CA . VAL A 1 101 ? -9.391 -2.967 1.039 1 89.56 101 VAL A CA 1
ATOM 803 C C . VAL A 1 101 ? -9.805 -1.542 1.391 1 89.56 101 VAL A C 1
ATOM 805 O O . VAL A 1 101 ? -10.531 -1.324 2.365 1 89.56 101 VAL A O 1
ATOM 808 N N 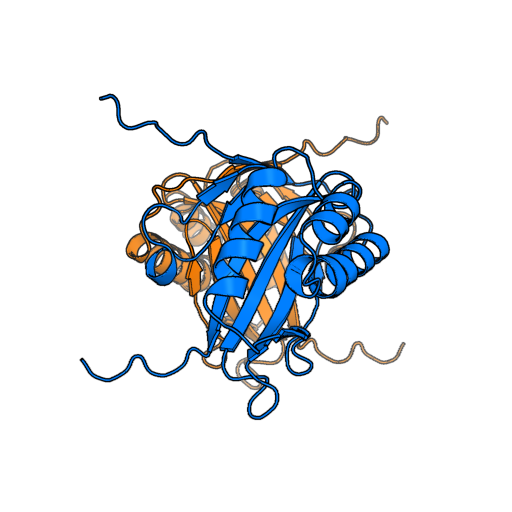. THR A 1 102 ? -9.297 -0.644 0.729 1 86.06 102 THR A N 1
ATOM 809 C CA . THR A 1 102 ? -9.68 0.76 0.814 1 86.06 102 THR A CA 1
ATOM 810 C C . THR A 1 102 ? -9.734 1.393 -0.574 1 86.06 102 THR A C 1
ATOM 812 O O . THR A 1 102 ? -8.703 1.517 -1.243 1 86.06 102 THR A O 1
ATOM 815 N N . GLN A 1 103 ? -10.969 1.842 -0.986 1 88 103 GLN A N 1
ATOM 816 C CA . GLN A 1 103 ? -11.172 2.357 -2.336 1 88 103 GLN A CA 1
ATOM 817 C C . GLN A 1 103 ? -10.688 1.358 -3.383 1 88 103 GLN A C 1
ATOM 819 O O . GLN A 1 103 ? -11.227 0.26 -3.5 1 88 103 GLN A O 1
ATOM 824 N N . ASN A 1 104 ? -9.531 1.621 -4.043 1 90.25 104 ASN A N 1
ATOM 825 C CA . ASN A 1 104 ? -9.062 0.679 -5.055 1 90.25 104 ASN A CA 1
ATOM 826 C C . ASN A 1 104 ? -7.727 0.057 -4.668 1 90.25 104 ASN A C 1
ATOM 828 O O . ASN A 1 104 ? -7.031 -0.51 -5.512 1 90.25 104 ASN A O 1
ATOM 832 N N . LEU A 1 105 ? -7.348 0.242 -3.453 1 92.06 105 LEU A N 1
ATOM 833 C CA . LEU A 1 105 ? -6.145 -0.378 -2.908 1 92.06 105 LEU A CA 1
ATOM 834 C C . LEU A 1 105 ? -6.488 -1.656 -2.15 1 92.06 105 LEU A C 1
ATOM 836 O O . LEU A 1 105 ? -7.438 -1.681 -1.365 1 92.06 105 LEU A O 1
ATOM 840 N N . GLY A 1 106 ? -5.809 -2.695 -2.438 1 93.69 106 GLY A N 1
ATOM 841 C CA . GLY A 1 106 ? -5.844 -3.924 -1.661 1 93.69 106 GLY A CA 1
ATOM 842 C C . GLY A 1 106 ? -4.531 -4.227 -0.961 1 93.69 106 GLY A C 1
ATOM 843 O O . GLY A 1 106 ? -3.455 -3.994 -1.519 1 93.69 106 GLY A O 1
ATOM 844 N N . ILE A 1 107 ? -4.602 -4.723 0.239 1 94 107 ILE A N 1
ATOM 845 C CA . ILE A 1 107 ? -3.459 -5.129 1.046 1 94 107 ILE A CA 1
ATOM 846 C C . ILE A 1 107 ? -3.584 -6.609 1.408 1 94 107 ILE A C 1
ATOM 848 O O . ILE A 1 107 ? -4.598 -7.035 1.966 1 94 107 ILE A O 1
ATOM 852 N N . LEU A 1 108 ? -2.535 -7.309 1.079 1 95.56 108 LEU A N 1
ATOM 853 C CA . LEU A 1 108 ? -2.584 -8.758 1.259 1 95.56 108 LEU A CA 1
ATOM 854 C C . LEU A 1 108 ? -1.29 -9.266 1.88 1 95.56 108 LEU A C 1
ATOM 856 O O . LEU A 1 108 ? -0.228 -9.203 1.258 1 95.56 108 LEU A O 1
ATOM 860 N N . HIS A 1 109 ? -1.382 -9.812 3.072 1 94.56 109 HIS A N 1
ATOM 861 C CA . HIS A 1 109 ? -0.233 -10.422 3.73 1 94.56 109 HIS A CA 1
ATOM 862 C C . HIS A 1 109 ? -0.127 -11.906 3.391 1 94.56 109 HIS A C 1
ATOM 864 O O . HIS A 1 109 ? -1.139 -12.609 3.34 1 94.56 109 HIS A O 1
ATOM 870 N N . TRP A 1 110 ? 1.062 -12.273 3.199 1 96.25 110 TRP A N 1
ATOM 871 C CA . TRP A 1 110 ? 1.306 -13.672 2.848 1 96.25 110 TRP A CA 1
ATOM 872 C C . TRP A 1 110 ? 2.613 -14.164 3.455 1 96.25 110 TRP A C 1
ATOM 874 O O . TRP A 1 110 ? 3.404 -13.375 3.969 1 96.25 110 TRP A O 1
ATOM 884 N N . LYS A 1 111 ? 2.758 -15.469 3.479 1 96.75 111 LYS A N 1
ATOM 885 C CA . LYS A 1 111 ? 3.973 -16.109 3.975 1 96.75 111 LYS A CA 1
ATOM 886 C C . LYS A 1 111 ? 4.484 -17.156 2.992 1 96.75 111 LYS A C 1
ATOM 888 O O . LYS A 1 111 ? 3.727 -17.641 2.15 1 96.75 111 LYS A O 1
ATOM 893 N N . LEU A 1 112 ? 5.727 -17.438 3.068 1 96.25 112 LEU A N 1
ATOM 894 C CA . LEU A 1 112 ? 6.43 -18.359 2.178 1 96.25 112 LEU A CA 1
ATOM 895 C C . LEU A 1 112 ? 7.453 -19.188 2.947 1 96.25 112 LEU A C 1
ATOM 897 O O . LEU A 1 112 ? 8.219 -18.641 3.746 1 96.25 112 LEU A O 1
ATOM 901 N N . GLY A 1 113 ? 7.43 -20.422 2.734 1 95.88 113 GLY A N 1
ATOM 902 C CA . GLY A 1 113 ? 8.391 -21.312 3.359 1 95.88 113 GLY A CA 1
ATOM 903 C C . GLY A 1 113 ? 8.109 -22.781 3.08 1 95.88 113 GLY A C 1
ATOM 904 O O . GLY A 1 113 ? 7.086 -23.125 2.473 1 95.88 113 GLY A O 1
ATOM 905 N N . PRO A 1 114 ? 9.117 -23.594 3.477 1 95.94 114 PRO A N 1
ATOM 906 C CA . PRO A 1 114 ? 8.875 -25.031 3.422 1 95.94 114 PRO A CA 1
ATOM 907 C C . PRO A 1 114 ? 7.875 -25.516 4.473 1 95.94 114 PRO A C 1
ATOM 909 O O . PRO A 1 114 ? 7.484 -24.734 5.352 1 95.94 114 PRO A O 1
ATOM 912 N N . PRO A 1 115 ? 7.406 -26.75 4.359 1 94.12 115 PRO A N 1
ATOM 913 C CA . PRO A 1 115 ? 6.41 -27.25 5.309 1 94.12 115 PRO A CA 1
ATOM 914 C C . PRO A 1 115 ? 6.867 -27.141 6.762 1 94.12 115 PRO A C 1
ATOM 916 O O . PRO A 1 115 ? 6.051 -26.891 7.652 1 94.12 115 PRO A O 1
ATOM 919 N N . GLU A 1 116 ? 8.133 -27.234 7.016 1 95.5 116 GLU A N 1
ATOM 920 C CA . GLU A 1 116 ? 8.664 -27.25 8.375 1 95.5 116 GLU A CA 1
ATOM 921 C C . GLU A 1 116 ? 8.719 -25.828 8.953 1 95.5 116 GLU A C 1
ATOM 923 O O . GLU A 1 116 ? 8.773 -25.656 10.172 1 95.5 116 GLU A O 1
ATOM 928 N N . GLN A 1 117 ? 8.68 -24.859 8.164 1 95.5 117 GLN A N 1
ATOM 929 C CA . GLN A 1 117 ? 8.711 -23.453 8.547 1 95.5 117 GLN A CA 1
ATOM 930 C C . GLN A 1 117 ? 7.969 -22.594 7.539 1 95.5 117 GLN A C 1
ATOM 932 O O . GLN A 1 117 ? 8.578 -21.797 6.82 1 95.5 117 GLN A O 1
ATOM 937 N N . PRO A 1 118 ? 6.688 -22.688 7.582 1 94.88 118 PRO A N 1
ATOM 938 C CA . PRO A 1 118 ? 5.906 -22.062 6.508 1 94.88 118 PRO A CA 1
ATOM 939 C C . PRO A 1 118 ? 6.016 -20.547 6.5 1 94.88 118 PRO A C 1
ATOM 941 O O . PRO A 1 118 ? 5.676 -19.906 5.504 1 94.88 118 PRO A O 1
ATOM 944 N N . ASP A 1 119 ? 6.453 -19.938 7.621 1 95.38 119 ASP A N 1
ATOM 945 C CA . ASP A 1 119 ? 6.531 -18.484 7.711 1 95.38 119 ASP A CA 1
ATOM 946 C C . ASP A 1 119 ? 7.984 -18.016 7.703 1 95.38 119 ASP A C 1
ATOM 948 O O . ASP A 1 119 ? 8.32 -17.016 8.336 1 95.38 119 ASP A O 1
ATOM 952 N N . MET A 1 120 ? 8.875 -18.766 7.012 1 95.31 120 MET A N 1
ATOM 953 C CA . MET A 1 120 ? 10.281 -18.375 6.883 1 95.31 120 MET A CA 1
ATOM 954 C C . MET A 1 120 ? 10.391 -16.953 6.316 1 95.31 120 MET A C 1
ATOM 956 O O . MET A 1 120 ? 11.258 -16.188 6.727 1 95.31 120 MET A O 1
ATOM 960 N N . ILE A 1 121 ? 9.555 -16.641 5.379 1 94 121 ILE A N 1
ATOM 961 C CA . ILE A 1 121 ? 9.422 -15.297 4.805 1 94 121 ILE A CA 1
ATOM 962 C C . ILE A 1 121 ? 7.988 -14.797 4.988 1 94 121 ILE A C 1
ATOM 964 O O . ILE A 1 121 ? 7.031 -15.547 4.793 1 94 121 ILE A O 1
ATOM 968 N N . LYS A 1 122 ? 7.875 -13.617 5.469 1 94.12 122 LYS A N 1
ATOM 969 C CA . LYS A 1 122 ? 6.598 -12.914 5.477 1 94.12 122 LYS A CA 1
ATOM 970 C C . LYS A 1 122 ? 6.664 -11.641 4.625 1 94.12 122 LYS A C 1
ATOM 972 O O . LYS A 1 122 ? 7.66 -10.914 4.664 1 94.12 122 LYS A O 1
ATOM 977 N N . ALA A 1 123 ? 5.66 -11.43 3.881 1 93.75 123 ALA A N 1
ATOM 978 C CA . ALA A 1 123 ? 5.641 -10.281 2.979 1 93.75 123 ALA A CA 1
ATOM 979 C C . ALA A 1 123 ? 4.211 -9.797 2.738 1 93.75 123 ALA A C 1
ATOM 981 O O . ALA A 1 123 ? 3.26 -10.352 3.293 1 93.75 123 ALA A O 1
ATOM 982 N N . CYS A 1 124 ? 4.117 -8.688 1.978 1 94.56 124 CYS A N 1
ATOM 983 C CA . CYS A 1 124 ? 2.832 -8.086 1.64 1 94.56 124 CYS A CA 1
ATOM 984 C C . CYS A 1 124 ? 2.789 -7.68 0.17 1 94.56 124 CYS A C 1
ATOM 986 O O . CYS A 1 124 ? 3.787 -7.215 -0.381 1 94.56 124 CYS A O 1
ATOM 988 N N . HIS A 1 125 ? 1.641 -7.953 -0.464 1 96.75 125 HIS A N 1
ATOM 989 C CA . HIS A 1 125 ? 1.341 -7.316 -1.742 1 96.75 125 HIS A CA 1
ATOM 990 C C . HIS A 1 125 ? 0.397 -6.133 -1.562 1 96.75 125 HIS A C 1
ATOM 992 O O . HIS A 1 125 ? -0.617 -6.242 -0.869 1 96.75 125 HIS A O 1
ATOM 998 N N . TYR A 1 126 ? 0.791 -5.008 -2.125 1 94.19 126 TYR A N 1
ATOM 999 C CA . TYR A 1 126 ? -0.047 -3.82 -2.244 1 94.19 126 TYR A CA 1
ATOM 1000 C C . TYR A 1 126 ? -0.567 -3.66 -3.668 1 94.19 126 TYR A C 1
ATOM 1002 O O . TYR A 1 126 ? 0.214 -3.463 -4.602 1 94.19 126 TYR A O 1
ATOM 1010 N N . ILE A 1 127 ? -1.871 -3.666 -3.795 1 94.56 127 ILE A N 1
ATOM 1011 C CA . ILE A 1 127 ? -2.463 -3.895 -5.109 1 94.56 127 ILE A CA 1
ATOM 1012 C C . ILE A 1 127 ? -3.373 -2.725 -5.473 1 94.56 127 ILE A C 1
ATOM 1014 O O . ILE A 1 127 ? -4.227 -2.32 -4.68 1 94.56 127 ILE A O 1
ATOM 1018 N N . ILE A 1 128 ? -3.15 -2.234 -6.645 1 91.56 128 ILE A N 1
ATOM 1019 C CA . ILE A 1 128 ? -4.082 -1.253 -7.188 1 91.56 128 ILE A CA 1
ATOM 1020 C C . ILE A 1 128 ? -4.977 -1.913 -8.234 1 91.56 128 ILE A C 1
ATOM 1022 O O . ILE A 1 128 ? -4.48 -2.547 -9.172 1 91.56 128 ILE A O 1
ATOM 1026 N N . PHE A 1 129 ? -6.281 -1.71 -8.055 1 92.31 129 PHE A N 1
ATOM 1027 C CA . PHE A 1 129 ? -7.273 -2.283 -8.953 1 92.31 129 PHE A CA 1
ATOM 1028 C C . PHE A 1 129 ? -7.773 -1.239 -9.945 1 92.31 129 PHE A C 1
ATOM 1030 O O . PHE A 1 129 ? -7.906 -0.062 -9.602 1 92.31 129 PHE A O 1
ATOM 1037 N N . GLU A 1 130 ? -8 -1.64 -11.102 1 90.5 130 GLU A N 1
ATOM 1038 C CA . GLU A 1 130 ? -8.75 -0.903 -12.117 1 90.5 130 GLU A CA 1
ATOM 1039 C C . GLU A 1 130 ? -9.781 -1.797 -12.805 1 90.5 130 GLU A C 1
ATOM 1041 O O . GLU A 1 130 ? -9.43 -2.809 -13.406 1 90.5 130 GLU A O 1
ATOM 1046 N N . GLU A 1 131 ? -11.078 -1.462 -12.609 1 90.31 131 GLU A N 1
ATOM 1047 C CA . GLU A 1 131 ? -12.188 -2.195 -13.219 1 90.31 131 GLU A CA 1
ATOM 1048 C C . GLU A 1 131 ? -12.195 -3.652 -12.758 1 90.31 131 GLU A C 1
ATOM 1050 O O . GLU A 1 131 ? -12.305 -4.566 -13.586 1 90.31 131 GLU A O 1
ATOM 1055 N N . GLY A 1 132 ? -11.906 -3.83 -11.492 1 92.69 132 GLY A N 1
ATOM 1056 C CA . GLY A 1 132 ? -12.07 -5.129 -10.859 1 92.69 132 GLY A CA 1
ATOM 1057 C C . GLY A 1 132 ? -10.875 -6.047 -11.07 1 92.69 132 GLY A C 1
ATOM 1058 O O . GLY A 1 132 ? -10.875 -7.188 -10.602 1 92.69 132 GLY A O 1
ATOM 1059 N N . LYS A 1 133 ? -9.836 -5.492 -11.758 1 95.44 133 LYS A N 1
ATOM 1060 C CA . LYS A 1 133 ? -8.648 -6.289 -12.055 1 95.44 133 LYS A CA 1
ATOM 1061 C C . LYS A 1 133 ? -7.391 -5.637 -11.484 1 95.44 133 LYS A C 1
ATOM 1063 O O . LYS A 1 133 ? -7.34 -4.418 -11.32 1 95.44 133 LYS A O 1
ATOM 1068 N N . ILE A 1 134 ? -6.395 -6.453 -11.25 1 95.62 134 ILE A N 1
ATOM 1069 C CA . ILE A 1 134 ? -5.117 -5.957 -10.742 1 95.62 134 ILE A CA 1
ATOM 1070 C C . ILE A 1 134 ? -4.375 -5.223 -11.859 1 95.62 134 ILE A C 1
ATOM 1072 O O . ILE A 1 134 ? -4.129 -5.789 -12.93 1 95.62 134 ILE A O 1
ATOM 1076 N N . LYS A 1 135 ? -4.059 -4.02 -11.617 1 92.38 135 LYS A N 1
ATOM 1077 C CA . LYS A 1 135 ? -3.348 -3.188 -12.586 1 92.38 135 LYS A CA 1
ATOM 1078 C C . LYS A 1 135 ? -1.861 -3.105 -12.25 1 92.38 135 LYS A C 1
ATOM 1080 O O . LYS A 1 135 ? -1.016 -3.123 -13.141 1 92.38 135 LYS A O 1
ATOM 1085 N N . VAL A 1 136 ? -1.535 -2.939 -11 1 92.19 136 VAL A N 1
ATOM 1086 C CA . VAL A 1 136 ? -0.166 -2.852 -10.5 1 92.19 136 VAL A CA 1
ATOM 1087 C C . VAL A 1 136 ? -0.098 -3.389 -9.07 1 92.19 136 VAL A C 1
ATOM 1089 O O . VAL A 1 136 ? -1.061 -3.268 -8.312 1 92.19 136 VAL A O 1
ATOM 1092 N N . PHE A 1 137 ? 0.986 -4.012 -8.711 1 94.25 137 PHE A N 1
ATOM 1093 C CA . PHE A 1 137 ? 1.147 -4.363 -7.309 1 94.25 137 PHE A CA 1
ATOM 1094 C C . PHE A 1 137 ? 2.621 -4.375 -6.918 1 94.25 137 PHE A C 1
ATOM 1096 O O . PHE A 1 137 ? 3.488 -4.617 -7.762 1 94.25 137 PHE A O 1
ATOM 1103 N N . TRP A 1 138 ? 2.9 -4.027 -5.664 1 93.5 138 TRP A N 1
ATOM 1104 C CA . TRP A 1 138 ? 4.227 -4.047 -5.051 1 93.5 138 TRP A CA 1
ATOM 1105 C C . TRP A 1 138 ? 4.363 -5.219 -4.086 1 93.5 138 TRP A C 1
ATOM 1107 O O . TRP A 1 138 ? 3.41 -5.566 -3.385 1 93.5 138 TRP A O 1
ATOM 1117 N N . THR A 1 139 ? 5.52 -5.766 -4.051 1 94.31 139 THR A N 1
ATOM 1118 C CA . THR A 1 139 ? 5.898 -6.699 -2.998 1 94.31 139 THR A CA 1
ATOM 1119 C C . THR A 1 139 ? 6.805 -6.023 -1.975 1 94.31 139 THR A C 1
ATOM 1121 O O . THR A 1 139 ? 7.777 -5.355 -2.344 1 94.31 139 THR A O 1
ATOM 1124 N N . ALA A 1 140 ? 6.5 -6.098 -0.724 1 91.5 140 ALA A N 1
ATOM 1125 C CA . ALA A 1 140 ? 7.371 -5.664 0.366 1 91.5 140 ALA A CA 1
ATOM 1126 C C . ALA A 1 140 ? 7.59 -6.789 1.372 1 91.5 140 ALA A C 1
ATOM 1128 O O . ALA A 1 140 ? 6.629 -7.375 1.877 1 91.5 140 ALA A O 1
ATOM 1129 N N . HIS A 1 141 ? 8.82 -7.062 1.701 1 89.75 141 HIS A N 1
ATOM 1130 C CA . HIS A 1 141 ? 9.125 -8.102 2.676 1 89.75 141 HIS A CA 1
ATOM 1131 C C . HIS A 1 141 ? 9.047 -7.566 4.102 1 89.75 141 HIS A C 1
ATOM 1133 O O . HIS A 1 141 ? 9.508 -6.461 4.379 1 89.75 141 HIS A O 1
ATOM 1139 N N . LEU A 1 142 ? 8.438 -8.336 4.938 1 88.5 142 LEU A N 1
ATOM 1140 C CA . LEU A 1 142 ? 8.266 -7.961 6.332 1 88.5 142 LEU A CA 1
ATOM 1141 C C . LEU A 1 142 ? 9.172 -8.789 7.238 1 88.5 142 LEU A C 1
ATOM 1143 O O . LEU A 1 142 ? 9.531 -8.344 8.336 1 88.5 142 LEU A O 1
ATOM 1147 N N . LYS A 1 143 ? 9.508 -9.961 6.863 1 87.12 143 LYS A N 1
ATOM 1148 C CA . LYS A 1 143 ? 10.406 -10.898 7.539 1 87.12 143 LYS A CA 1
ATOM 1149 C C . LYS A 1 143 ? 11.211 -11.711 6.527 1 87.12 143 LYS A C 1
ATOM 1151 O O . LYS A 1 143 ? 10.648 -12.297 5.605 1 87.12 143 LYS A O 1
ATOM 1156 N N . THR A 1 144 ? 12.516 -11.531 6.609 1 85.94 144 THR A N 1
ATOM 1157 C CA . THR A 1 144 ? 13.383 -12.328 5.75 1 85.94 144 THR A CA 1
ATOM 1158 C C . THR A 1 144 ? 14.422 -13.086 6.574 1 85.94 144 THR A C 1
ATOM 1160 O O . THR A 1 144 ? 14.82 -12.625 7.645 1 85.94 144 THR A O 1
ATOM 1163 N N . PRO A 1 145 ? 14.734 -14.281 6.066 1 80.94 145 PRO A N 1
ATOM 1164 C CA . PRO A 1 145 ? 15.797 -15 6.785 1 80.94 145 PRO A CA 1
ATOM 1165 C C . PRO A 1 145 ? 17.094 -14.203 6.855 1 80.94 145 PRO A C 1
ATOM 1167 O O . PRO A 1 145 ? 17.391 -13.406 5.965 1 80.94 145 PRO A O 1
ATOM 1170 N N . ALA A 1 146 ? 17.641 -14.055 8.133 1 61.47 146 ALA A N 1
ATOM 1171 C CA . ALA A 1 146 ? 18.922 -13.375 8.305 1 61.47 146 ALA A CA 1
ATOM 1172 C C . ALA A 1 146 ? 19.922 -13.789 7.227 1 61.47 146 ALA A C 1
ATOM 1174 O O . ALA A 1 146 ? 19.984 -14.969 6.852 1 61.47 146 ALA A O 1
ATOM 1175 N N . ALA A 1 147 ? 20.141 -12.812 6.16 1 55.06 147 ALA A N 1
ATOM 1176 C CA . ALA A 1 147 ? 21.234 -13.141 5.23 1 55.06 147 ALA A CA 1
ATOM 1177 C C . ALA A 1 147 ? 22.375 -13.852 5.949 1 55.06 147 ALA A C 1
ATOM 1179 O O . ALA A 1 147 ? 22.656 -13.555 7.109 1 55.06 147 ALA A O 1
ATOM 1180 N N . PRO A 1 148 ? 22.719 -14.969 5.461 1 44.84 148 PRO A N 1
ATOM 1181 C CA . PRO A 1 148 ? 23.922 -15.508 6.109 1 44.84 148 PRO A CA 1
ATOM 1182 C C . PRO A 1 148 ? 25.031 -14.461 6.266 1 44.84 148 PRO A C 1
ATOM 1184 O O . PRO A 1 148 ? 25.109 -13.523 5.465 1 44.84 148 PRO A O 1
ATOM 1187 N N . PRO A 1 149 ? 25.422 -14.188 7.672 1 36.44 149 PRO A N 1
ATOM 1188 C CA . PRO A 1 149 ? 26.578 -13.305 7.789 1 36.44 149 PRO A CA 1
ATOM 1189 C C . PRO A 1 149 ? 27.562 -13.484 6.637 1 36.44 149 PRO A C 1
ATOM 1191 O O . PRO A 1 149 ? 27.781 -14.602 6.164 1 36.44 149 PRO A O 1
ATOM 1194 N N . SER A 1 150 ? 27.625 -12.32 5.824 1 33.19 150 SER A N 1
ATOM 1195 C CA . SER A 1 150 ? 28.828 -12.422 4.996 1 33.19 150 SER A CA 1
ATOM 1196 C C . SER A 1 150 ? 30.047 -12.844 5.824 1 33.19 150 SER A C 1
ATOM 1198 O O . SER A 1 150 ? 30.172 -12.438 6.98 1 33.19 150 SER A O 1
ATOM 1200 N N . MET B 1 1 ? -28.422 16.781 -12.789 1 21.67 1 MET B N 1
ATOM 1201 C CA . MET B 1 1 ? -27.062 17.188 -12.453 1 21.67 1 MET B CA 1
ATOM 1202 C C . MET B 1 1 ? -26.078 16.031 -12.688 1 21.67 1 MET B C 1
ATOM 1204 O O . MET B 1 1 ? -26.281 14.93 -12.18 1 21.67 1 MET B O 1
ATOM 1208 N N . ALA B 1 2 ? -25.328 15.898 -13.711 1 30.16 2 ALA B N 1
ATOM 1209 C CA . ALA B 1 2 ? -24.562 14.789 -14.258 1 30.16 2 ALA B CA 1
ATOM 1210 C C . ALA B 1 2 ? -23.531 14.289 -13.25 1 30.16 2 ALA B C 1
ATOM 1212 O O . ALA B 1 2 ? -22.922 15.086 -12.523 1 30.16 2 ALA B O 1
ATOM 1213 N N . SER B 1 3 ? -23.625 13.148 -12.656 1 34.12 3 SER B N 1
ATOM 1214 C CA . SER B 1 3 ? -22.812 12.516 -11.617 1 34.12 3 SER B CA 1
ATOM 1215 C C . SER B 1 3 ? -21.328 12.836 -11.797 1 34.12 3 SER B C 1
ATOM 1217 O O . SER B 1 3 ? -20.766 12.578 -12.859 1 34.12 3 SER B O 1
ATOM 1219 N N . GLN B 1 4 ? -20.781 13.82 -11.398 1 35.78 4 GLN B N 1
ATOM 1220 C CA . GLN B 1 4 ? -19.422 14.32 -11.602 1 35.78 4 GLN B CA 1
ATOM 1221 C C . GLN B 1 4 ? -18.422 13.18 -11.555 1 35.78 4 GLN B C 1
ATOM 1223 O O . GLN B 1 4 ? -18.281 12.508 -10.531 1 35.78 4 GLN B O 1
ATOM 1228 N N . GLN B 1 5 ? -18.266 12.422 -12.523 1 39.03 5 GLN B N 1
ATOM 1229 C CA . GLN B 1 5 ? -17.375 11.297 -12.766 1 39.03 5 GLN B CA 1
ATOM 1230 C C . GLN B 1 5 ? -15.961 11.602 -12.266 1 39.03 5 GLN B C 1
ATOM 1232 O O . GLN B 1 5 ? -15.336 12.562 -12.711 1 39.03 5 GLN B O 1
ATOM 1237 N N . LEU B 1 6 ? -15.734 11.57 -11.016 1 47.66 6 LEU B N 1
ATOM 1238 C CA . LEU B 1 6 ? -14.398 11.805 -10.484 1 47.66 6 LEU B CA 1
ATOM 1239 C C . LEU B 1 6 ? -13.336 11.211 -11.406 1 47.66 6 LEU B C 1
ATOM 1241 O O . LEU B 1 6 ? -13.484 10.094 -11.898 1 47.66 6 LEU B O 1
ATOM 1245 N N . SER B 1 7 ? -12.57 12.062 -12.055 1 48.5 7 SER B N 1
ATOM 1246 C CA . SER B 1 7 ? -11.516 11.703 -13 1 48.5 7 SER B CA 1
ATOM 1247 C C . SER B 1 7 ? -10.539 10.703 -12.383 1 48.5 7 SER B C 1
ATOM 1249 O O . SER B 1 7 ? -10.266 10.75 -11.188 1 48.5 7 SER B O 1
ATOM 1251 N N . PRO B 1 8 ? -10.289 9.656 -13.078 1 50.22 8 PRO B N 1
ATOM 1252 C CA . PRO B 1 8 ? -9.297 8.664 -12.641 1 50.22 8 PRO B CA 1
ATOM 1253 C C . PRO B 1 8 ? -7.953 9.297 -12.297 1 50.22 8 PRO B C 1
ATOM 1255 O O . PRO B 1 8 ? -7.594 10.344 -12.852 1 50.22 8 PRO B O 1
ATOM 1258 N N . VAL B 1 9 ? -7.348 9.07 -11.125 1 53.19 9 VAL B N 1
ATOM 1259 C CA . VAL B 1 9 ? -5.996 9.484 -10.766 1 53.19 9 VAL B CA 1
ATOM 1260 C C . VAL B 1 9 ? -4.977 8.609 -11.484 1 53.19 9 VAL B C 1
ATOM 1262 O O . VAL B 1 9 ? -5.121 7.383 -11.523 1 53.19 9 VAL B O 1
ATOM 1265 N N . SER B 1 10 ? -4.199 9.164 -12.305 1 58.12 10 SER B N 1
ATOM 1266 C CA . SER B 1 10 ? -3.123 8.438 -12.969 1 58.12 10 SER B CA 1
ATOM 1267 C C . SER B 1 10 ? -1.869 8.391 -12.102 1 58.12 10 SER B C 1
ATOM 1269 O O . SER B 1 10 ? -1.438 9.406 -11.57 1 58.12 10 SER B O 1
ATOM 1271 N N . VAL B 1 11 ? -1.433 7.289 -11.625 1 57.56 11 VAL B N 1
ATOM 1272 C CA . VAL B 1 11 ? -0.202 7.121 -10.852 1 57.56 11 VAL B CA 1
ATOM 1273 C C . VAL B 1 11 ? 0.9 6.574 -11.758 1 57.56 11 VAL B C 1
ATOM 1275 O O . VAL B 1 11 ? 0.67 5.645 -12.539 1 57.56 11 VAL B O 1
ATOM 1278 N N . SER B 1 12 ? 1.953 7.332 -11.914 1 59.44 12 SER B N 1
ATOM 1279 C CA . SER B 1 12 ? 3.088 6.832 -12.68 1 59.44 12 SER B CA 1
ATOM 1280 C C . SER B 1 12 ? 4.027 6.008 -11.812 1 59.44 12 SER B C 1
ATOM 1282 O O . SER B 1 12 ? 4.262 6.344 -10.648 1 59.44 12 SER B O 1
ATOM 1284 N N . ALA B 1 13 ? 4.219 4.766 -12.141 1 56.75 13 ALA B N 1
ATOM 1285 C CA . ALA B 1 13 ? 5.25 3.967 -11.477 1 56.75 13 ALA B CA 1
ATOM 1286 C C . ALA B 1 13 ? 6.648 4.461 -11.844 1 56.75 13 ALA B C 1
ATOM 1288 O O . ALA B 1 13 ? 6.984 4.574 -13.023 1 56.75 13 ALA B O 1
ATOM 1289 N N . SER B 1 14 ? 7.207 5.406 -11.078 1 60.12 14 SER B N 1
ATOM 1290 C CA . SER B 1 14 ? 8.539 5.898 -11.406 1 60.12 14 SER B CA 1
ATOM 1291 C C . SER B 1 14 ? 9.617 5.094 -10.68 1 60.12 14 SER B C 1
ATOM 1293 O O . SER B 1 14 ? 9.5 4.824 -9.484 1 60.12 14 SER B O 1
ATOM 1295 N N . LEU B 1 15 ? 10.492 4.488 -11.422 1 60.28 15 LEU B N 1
ATOM 1296 C CA . LEU B 1 15 ? 11.625 3.715 -10.922 1 60.28 15 LEU B CA 1
ATOM 1297 C C . LEU B 1 15 ? 12.711 4.633 -10.359 1 60.28 15 LEU B C 1
ATOM 1299 O O . LEU B 1 15 ? 13.734 4.16 -9.867 1 60.28 15 LEU B O 1
ATOM 1303 N N . ARG B 1 16 ? 12.523 5.832 -10.312 1 67.25 16 ARG B N 1
ATOM 1304 C CA . ARG B 1 16 ? 13.641 6.742 -10.07 1 67.25 16 ARG B CA 1
ATOM 1305 C C . ARG B 1 16 ? 13.547 7.363 -8.68 1 67.25 16 ARG B C 1
ATOM 1307 O O . ARG B 1 16 ? 14.328 8.258 -8.336 1 67.25 16 ARG B O 1
ATOM 1314 N N . GLU B 1 17 ? 12.719 6.73 -7.914 1 84.31 17 GLU B N 1
ATOM 1315 C CA . GLU B 1 17 ? 12.609 7.359 -6.602 1 84.31 17 GLU B CA 1
ATOM 1316 C C . GLU B 1 17 ? 13.781 6.977 -5.703 1 84.31 17 GLU B C 1
ATOM 1318 O O . GLU B 1 17 ? 14.273 5.848 -5.766 1 84.31 17 GLU B O 1
ATOM 1323 N N . ASP B 1 18 ? 14.234 7.918 -4.918 1 89.75 18 ASP B N 1
ATOM 1324 C CA . ASP B 1 18 ? 15.297 7.727 -3.938 1 89.75 18 ASP B CA 1
ATOM 1325 C C . ASP B 1 18 ? 14.719 7.379 -2.564 1 89.75 18 ASP B C 1
ATOM 1327 O O . ASP B 1 18 ? 13.992 8.172 -1.975 1 89.75 18 ASP B O 1
ATOM 1331 N N . PRO B 1 19 ? 15.102 6.219 -2.047 1 89.69 19 PRO B N 1
ATOM 1332 C CA . PRO B 1 19 ? 14.516 5.77 -0.78 1 89.69 19 PRO B CA 1
ATOM 1333 C C . PRO B 1 19 ? 14.773 6.742 0.368 1 89.69 19 PRO B C 1
ATOM 1335 O O . PRO B 1 19 ? 13.914 6.918 1.234 1 89.69 19 PRO B O 1
ATOM 1338 N N . GLU B 1 20 ? 15.93 7.328 0.394 1 93.5 20 GLU B N 1
ATOM 1339 C CA . GLU B 1 20 ? 16.234 8.273 1.464 1 93.5 20 GLU B CA 1
ATOM 1340 C C . GLU B 1 20 ? 15.328 9.5 1.387 1 93.5 20 GLU B C 1
ATOM 1342 O O . GLU B 1 20 ? 14.844 9.992 2.41 1 93.5 20 GLU B O 1
ATOM 1347 N N . THR B 1 21 ? 15.148 10 0.241 1 95.25 21 THR B N 1
ATOM 1348 C CA . THR B 1 21 ? 14.234 11.117 0.047 1 95.25 21 THR B CA 1
ATOM 1349 C C . THR B 1 21 ? 12.812 10.734 0.444 1 95.25 21 THR B C 1
ATOM 1351 O O . THR B 1 21 ? 12.125 11.492 1.13 1 95.25 21 THR B O 1
ATOM 1354 N N . MET B 1 22 ? 12.383 9.57 0.043 1 95.38 22 MET B N 1
ATOM 1355 C CA . MET B 1 22 ? 11.039 9.102 0.375 1 95.38 22 MET B CA 1
ATOM 1356 C C . MET B 1 22 ? 10.844 9.039 1.886 1 95.38 22 MET B C 1
ATOM 1358 O O . MET B 1 22 ? 9.82 9.492 2.402 1 95.38 22 MET B O 1
ATOM 1362 N N . ARG B 1 23 ? 11.805 8.547 2.57 1 95.81 23 ARG B N 1
ATOM 1363 C CA . ARG B 1 23 ? 11.703 8.438 4.02 1 95.81 23 ARG B CA 1
ATOM 1364 C C . ARG B 1 23 ? 11.656 9.812 4.672 1 95.81 23 ARG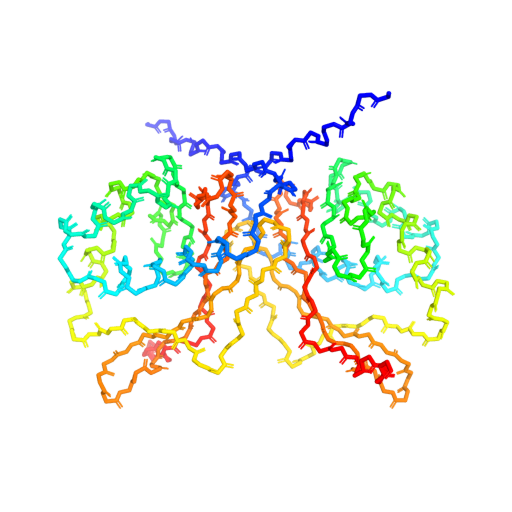 B C 1
ATOM 1366 O O . ARG B 1 23 ? 10.891 10.039 5.613 1 95.81 23 ARG B O 1
ATOM 1373 N N . LYS B 1 24 ? 12.484 10.68 4.164 1 97.44 24 LYS B N 1
ATOM 1374 C CA . LYS B 1 24 ? 12.484 12.047 4.672 1 97.44 24 LYS B CA 1
ATOM 1375 C C . LYS B 1 24 ? 11.117 12.703 4.477 1 97.44 24 LYS B C 1
ATOM 1377 O O . LYS B 1 24 ? 10.586 13.32 5.398 1 97.44 24 LYS B O 1
ATOM 1382 N N . VAL B 1 25 ? 10.578 12.578 3.295 1 97.94 25 VAL B N 1
ATOM 1383 C CA . VAL B 1 25 ? 9.289 13.164 2.973 1 97.94 25 VAL B CA 1
ATOM 1384 C C . VAL B 1 25 ? 8.203 12.547 3.852 1 97.94 25 VAL B C 1
ATOM 1386 O O . VAL B 1 25 ? 7.332 13.25 4.363 1 97.94 25 VAL B O 1
ATOM 1389 N N . MET B 1 26 ? 8.266 11.258 4.094 1 97.88 26 MET B N 1
ATOM 1390 C CA . MET B 1 26 ? 7.281 10.57 4.922 1 97.88 26 MET B CA 1
ATOM 1391 C C . MET B 1 26 ? 7.34 11.062 6.363 1 97.88 26 MET B C 1
ATOM 1393 O O . MET B 1 26 ? 6.305 11.227 7.012 1 97.88 26 MET B O 1
ATOM 1397 N N . ASN B 1 27 ? 8.531 11.336 6.824 1 97.31 27 ASN B N 1
ATOM 1398 C CA . ASN B 1 27 ? 8.664 11.898 8.164 1 97.31 27 ASN B CA 1
ATOM 1399 C C . ASN B 1 27 ? 8.023 13.281 8.258 1 97.31 27 ASN B C 1
ATOM 1401 O O . ASN B 1 27 ? 7.266 13.555 9.188 1 97.31 27 ASN B O 1
ATOM 1405 N N . ILE B 1 28 ? 8.305 14.133 7.309 1 98.12 28 ILE B N 1
ATOM 1406 C CA . ILE B 1 28 ? 7.73 15.469 7.27 1 98.12 28 ILE B CA 1
ATOM 1407 C C . ILE B 1 28 ? 6.211 15.383 7.168 1 98.12 28 ILE B C 1
ATOM 1409 O O . ILE B 1 28 ? 5.492 16.125 7.832 1 98.12 28 ILE B O 1
ATOM 1413 N N . HIS B 1 29 ? 5.711 14.453 6.332 1 98.44 29 HIS B N 1
ATOM 1414 C CA . HIS B 1 29 ? 4.297 14.188 6.109 1 98.44 29 HIS B CA 1
ATOM 1415 C C . HIS B 1 29 ? 3.564 13.945 7.426 1 98.44 29 HIS B C 1
ATOM 1417 O O . HIS B 1 29 ? 2.514 14.539 7.676 1 98.44 29 HIS B O 1
ATOM 1423 N N . ILE B 1 30 ? 4.109 13.203 8.32 1 97.5 30 ILE B N 1
ATOM 1424 C CA . ILE B 1 30 ? 3.453 12.898 9.586 1 97.5 30 ILE B CA 1
ATOM 1425 C C . ILE B 1 30 ? 3.691 14.047 10.57 1 97.5 30 ILE B C 1
ATOM 1427 O O . ILE B 1 30 ? 2.742 14.594 11.141 1 97.5 30 ILE B O 1
ATOM 1431 N N . GLU B 1 31 ? 4.902 14.508 10.68 1 97 31 GLU B N 1
ATOM 1432 C CA . GLU B 1 31 ? 5.293 15.391 11.773 1 97 31 GLU B CA 1
ATOM 1433 C C . GLU B 1 31 ? 4.871 16.828 11.492 1 97 31 GLU B C 1
ATOM 1435 O O . GLU B 1 31 ? 4.457 17.547 12.406 1 97 31 GLU B O 1
ATOM 1440 N N . GLN B 1 32 ? 4.938 17.172 10.25 1 98 32 GLN B N 1
ATOM 1441 C CA . GLN B 1 32 ? 4.82 18.594 9.953 1 98 32 GLN B CA 1
ATOM 1442 C C . GLN B 1 32 ? 3.615 18.875 9.062 1 98 32 GLN B C 1
ATOM 1444 O O . GLN B 1 32 ? 3.352 20.031 8.711 1 98 32 GLN B O 1
ATOM 1449 N N . VAL B 1 33 ? 2.912 17.891 8.664 1 98.25 33 VAL B N 1
ATOM 1450 C CA . VAL B 1 33 ? 1.645 18.109 7.98 1 98.25 33 VAL B CA 1
ATOM 1451 C C . VAL B 1 33 ? 0.489 17.625 8.859 1 98.25 33 VAL B C 1
ATOM 1453 O O . VAL B 1 33 ? -0.219 18.438 9.461 1 98.25 33 VAL B O 1
ATOM 1456 N N . PHE B 1 34 ? 0.422 16.391 9.125 1 97.69 34 PHE B N 1
ATOM 1457 C CA . PHE B 1 34 ? -0.688 15.875 9.914 1 97.69 34 PHE B CA 1
ATOM 1458 C C . PHE B 1 34 ? -0.506 16.203 11.391 1 97.69 34 PHE B C 1
ATOM 1460 O O . PHE B 1 34 ? -1.484 16.328 12.133 1 97.69 34 PHE B O 1
ATOM 1467 N N . GLY B 1 35 ? 0.772 16.375 11.797 1 96.19 35 GLY B N 1
ATOM 1468 C CA . GLY B 1 35 ? 1.054 16.734 13.18 1 96.19 35 GLY B CA 1
ATOM 1469 C C . GLY B 1 35 ? 1.058 18.234 13.422 1 96.19 35 GLY B C 1
ATOM 1470 O O . GLY B 1 35 ? 1.195 18.672 14.562 1 96.19 35 GLY B O 1
ATOM 1471 N N . GLU B 1 36 ? 0.958 19.016 12.383 1 96.5 36 GLU B N 1
ATOM 1472 C CA . GLU B 1 36 ? 1.03 20.469 12.461 1 96.5 36 GLU B CA 1
ATOM 1473 C C . GLU B 1 36 ? -0.345 21.078 12.719 1 96.5 36 GLU B C 1
ATOM 1475 O O . GLU B 1 36 ? -1.266 20.922 11.922 1 96.5 36 GLU B O 1
ATOM 1480 N N . PRO B 1 37 ? -0.555 21.844 13.828 1 95 37 PRO B N 1
ATOM 1481 C CA . PRO B 1 37 ? -1.876 22.391 14.141 1 95 37 PRO B CA 1
ATOM 1482 C C . PRO B 1 37 ? -2.203 23.641 13.312 1 95 37 PRO B C 1
ATOM 1484 O O . PRO B 1 37 ? -3.377 23.953 13.102 1 95 37 PRO B O 1
ATOM 1487 N N . ASP B 1 38 ? -1.23 24.391 12.906 1 96.75 38 ASP B N 1
ATOM 1488 C CA . ASP B 1 38 ? -1.439 25.656 12.195 1 96.75 38 ASP B CA 1
ATOM 1489 C C . ASP B 1 38 ? -1.629 25.406 10.695 1 96.75 38 ASP B C 1
ATOM 1491 O O . ASP B 1 38 ? -0.712 24.938 10.016 1 96.75 38 ASP B O 1
ATOM 1495 N N . GLN B 1 39 ? -2.754 25.766 10.211 1 97.31 39 GLN B N 1
ATOM 1496 C CA . GLN B 1 39 ? -3.119 25.5 8.828 1 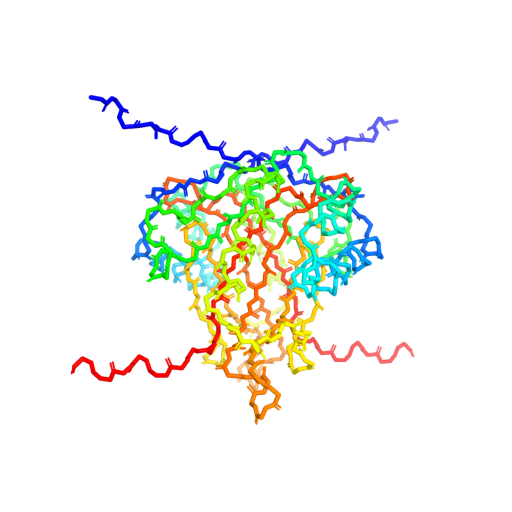97.31 39 GLN B CA 1
ATOM 1497 C C . GLN B 1 39 ? -2.174 26.219 7.863 1 97.31 39 GLN B C 1
ATOM 1499 O O . GLN B 1 39 ? -1.823 25.672 6.812 1 97.31 39 GLN B O 1
ATOM 1504 N N . ALA B 1 40 ? -1.835 27.438 8.172 1 98 40 ALA B N 1
ATOM 1505 C CA . ALA B 1 40 ? -0.958 28.203 7.297 1 98 40 ALA B CA 1
ATOM 1506 C C . ALA B 1 40 ? 0.437 27.594 7.234 1 98 40 ALA B C 1
ATOM 1508 O O . ALA B 1 40 ? 1.027 27.484 6.16 1 98 40 ALA B O 1
ATOM 1509 N N . ILE B 1 41 ? 1.004 27.234 8.398 1 98.31 41 ILE B N 1
ATOM 1510 C CA . ILE B 1 41 ? 2.305 26.578 8.461 1 98.31 41 ILE B CA 1
ATOM 1511 C C . ILE B 1 41 ? 2.252 25.266 7.695 1 98.31 41 ILE B C 1
ATOM 1513 O O . ILE B 1 41 ? 3.15 24.953 6.906 1 98.31 41 ILE B O 1
ATOM 1517 N N . ARG B 1 42 ? 1.17 24.5 7.855 1 98.19 42 ARG B N 1
ATOM 1518 C CA . ARG B 1 42 ? 0.979 23.219 7.18 1 98.19 42 ARG B CA 1
ATOM 1519 C C . ARG B 1 42 ? 0.986 23.391 5.664 1 98.19 42 ARG B C 1
ATOM 1521 O O . ARG B 1 42 ? 1.641 22.625 4.953 1 98.19 42 ARG B O 1
ATOM 1528 N N . GLY B 1 43 ? 0.247 24.375 5.199 1 97.81 43 GLY B N 1
ATOM 1529 C CA . GLY B 1 43 ? 0.182 24.641 3.771 1 97.81 43 GLY B CA 1
ATOM 1530 C C . GLY B 1 43 ? 1.543 24.891 3.148 1 97.81 43 GLY B C 1
ATOM 1531 O O . GLY B 1 43 ? 1.84 24.375 2.066 1 97.81 43 GLY B O 1
ATOM 1532 N N . LYS B 1 44 ? 2.367 25.641 3.795 1 98.31 44 LYS B N 1
ATOM 1533 C CA . LYS B 1 44 ? 3.713 25.938 3.307 1 98.31 44 LYS B CA 1
ATOM 1534 C C . LYS B 1 44 ? 4.574 24.688 3.283 1 98.31 44 LYS B C 1
ATOM 1536 O O . LYS B 1 44 ? 5.355 24.469 2.352 1 98.31 44 LYS B O 1
ATOM 1541 N N . THR B 1 45 ? 4.438 23.906 4.324 1 98.38 45 THR B N 1
ATOM 1542 C CA . THR B 1 45 ? 5.195 22.656 4.426 1 98.38 45 THR B CA 1
ATOM 1543 C C . THR B 1 45 ? 4.828 21.703 3.293 1 98.38 45 THR B C 1
ATOM 1545 O O . THR B 1 45 ? 5.68 20.984 2.787 1 98.38 45 THR B O 1
ATOM 1548 N N . MET B 1 46 ? 3.6 21.672 2.807 1 98.56 46 MET B N 1
ATOM 1549 C CA . MET B 1 46 ? 3.092 20.734 1.81 1 98.56 46 MET B CA 1
ATOM 1550 C C . MET B 1 46 ? 3.658 21.047 0.429 1 98.56 46 MET B C 1
ATOM 1552 O O . MET B 1 46 ? 3.832 20.156 -0.393 1 98.56 46 MET B O 1
ATOM 1556 N N . GLU B 1 47 ? 4.023 22.234 0.184 1 97.88 47 GLU B N 1
ATOM 1557 C CA . GLU B 1 47 ? 4.383 22.703 -1.152 1 97.88 47 GLU B CA 1
ATOM 1558 C C . GLU B 1 47 ? 5.555 21.906 -1.719 1 97.88 47 GLU B C 1
ATOM 1560 O O . GLU B 1 47 ? 5.488 21.406 -2.846 1 97.88 47 GLU B O 1
ATOM 1565 N N . PRO B 1 48 ? 6.551 21.672 -0.984 1 98 48 PRO B N 1
ATOM 1566 C CA . PRO B 1 48 ? 7.699 20.984 -1.584 1 98 48 PRO B CA 1
ATOM 1567 C C . PRO B 1 48 ? 7.566 19.469 -1.539 1 98 48 PRO B C 1
ATOM 1569 O O . PRO B 1 48 ? 8.344 18.75 -2.186 1 98 48 PRO B O 1
ATOM 1572 N N . ILE B 1 49 ? 6.512 18.891 -0.862 1 98.25 49 ILE B N 1
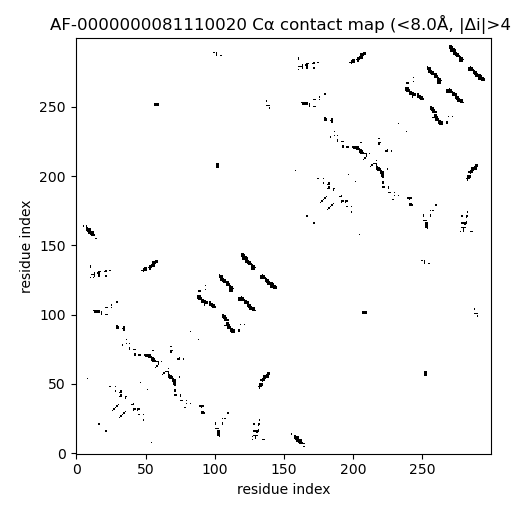ATOM 1573 C CA . ILE B 1 49 ? 6.574 17.438 -0.679 1 98.25 49 ILE B CA 1
ATOM 1574 C C . ILE B 1 49 ? 5.344 16.797 -1.31 1 98.25 49 ILE B C 1
ATOM 1576 O O . ILE B 1 49 ? 5.281 15.57 -1.446 1 98.25 49 ILE B O 1
ATOM 1580 N N . TYR B 1 50 ? 4.379 17.609 -1.749 1 97.88 50 TYR B N 1
ATOM 1581 C CA . TYR B 1 50 ? 3.203 17.125 -2.451 1 97.88 50 TYR B CA 1
ATOM 1582 C C . TYR B 1 50 ? 3.143 17.672 -3.873 1 97.88 50 TYR B C 1
ATOM 1584 O O . TYR B 1 50 ? 3.502 18.828 -4.113 1 97.88 50 TYR B O 1
ATOM 1592 N N . HIS B 1 51 ? 2.65 16.844 -4.77 1 94.81 51 HIS B N 1
ATOM 1593 C CA . HIS B 1 51 ? 2.188 17.406 -6.031 1 94.81 51 HIS B CA 1
ATOM 1594 C C . HIS B 1 51 ? 0.969 18.297 -5.82 1 94.81 51 HIS B C 1
ATOM 1596 O O . HIS B 1 51 ? 0.182 18.078 -4.895 1 94.81 51 HIS B O 1
ATOM 1602 N N . GLU B 1 52 ? 0.773 19.25 -6.68 1 95.5 52 GLU B N 1
ATOM 1603 C CA . GLU B 1 52 ? -0.362 20.172 -6.578 1 95.5 52 GLU B CA 1
ATOM 1604 C C . GLU B 1 52 ? -1.685 19.422 -6.703 1 95.5 52 GLU B C 1
ATOM 1606 O O . GLU B 1 52 ? -2.672 19.781 -6.055 1 95.5 52 GLU B O 1
ATOM 1611 N N . ASP B 1 53 ? -1.656 18.375 -7.477 1 92.56 53 ASP B N 1
ATOM 1612 C CA . ASP B 1 53 ? -2.879 17.609 -7.723 1 92.56 53 ASP B CA 1
ATOM 1613 C C . ASP B 1 53 ? -2.914 16.328 -6.891 1 92.56 53 ASP B C 1
ATOM 1615 O O . ASP B 1 53 ? -3.512 15.336 -7.297 1 92.56 53 ASP B O 1
ATOM 1619 N N . VAL B 1 54 ? -2.225 16.312 -5.766 1 94.38 54 VAL B N 1
ATOM 1620 C CA . VAL B 1 54 ? -2.223 15.156 -4.871 1 94.38 54 VAL B CA 1
ATOM 1621 C C . VAL B 1 54 ? -3.656 14.695 -4.621 1 94.38 54 VAL B C 1
ATOM 1623 O O . VAL B 1 54 ? -4.574 15.516 -4.547 1 94.38 54 VAL B O 1
ATOM 1626 N N . THR B 1 55 ? -3.812 13.422 -4.555 1 92.5 55 THR B N 1
ATOM 1627 C CA . THR B 1 55 ? -5.098 12.82 -4.219 1 92.5 55 THR B CA 1
ATOM 1628 C C . THR B 1 55 ? -4.992 11.984 -2.945 1 92.5 55 THR B C 1
ATOM 1630 O O . THR B 1 55 ? -4.055 11.195 -2.795 1 92.5 55 THR B O 1
ATOM 1633 N N . TRP B 1 56 ? -5.863 12.195 -1.994 1 94.38 56 TRP B N 1
ATOM 1634 C CA . TRP B 1 56 ? -5.961 11.445 -0.743 1 94.38 56 TRP B CA 1
ATOM 1635 C C . TRP B 1 56 ? -7.242 10.617 -0.706 1 94.38 56 TRP B C 1
ATOM 1637 O O . TRP B 1 56 ? -8.344 11.164 -0.78 1 94.38 56 TRP B O 1
ATOM 1647 N N . PHE B 1 57 ? -7.062 9.305 -0.591 1 91.56 57 PHE B N 1
ATOM 1648 C CA . PHE B 1 57 ? -8.188 8.375 -0.484 1 91.56 57 PHE B CA 1
ATOM 1649 C C . PHE B 1 57 ? -8.398 7.953 0.964 1 91.56 57 PHE B C 1
ATOM 1651 O O . PHE B 1 57 ? -7.539 7.305 1.562 1 91.56 57 PHE B O 1
ATOM 1658 N N . GLN B 1 58 ? -9.547 8.281 1.442 1 90.5 58 GLN B N 1
ATOM 1659 C CA . GLN B 1 58 ? -9.945 7.844 2.775 1 90.5 58 GLN B CA 1
ATOM 1660 C C . GLN B 1 58 ? -10.945 6.691 2.697 1 90.5 58 GLN B C 1
ATOM 1662 O O . GLN B 1 58 ? -11.633 6.527 1.688 1 90.5 58 GLN B O 1
ATOM 1667 N N . PRO B 1 59 ? -10.969 5.891 3.789 1 86.12 59 PRO B N 1
ATOM 1668 C CA . PRO B 1 59 ? -11.984 4.836 3.785 1 86.12 59 PRO B CA 1
ATOM 1669 C C . PRO B 1 59 ? -13.406 5.391 3.682 1 86.12 59 PRO B C 1
ATOM 1671 O O . PRO B 1 59 ? -13.742 6.363 4.363 1 86.12 59 PRO B O 1
ATOM 1674 N N . ARG B 1 60 ? -14.18 4.754 2.949 1 81.06 60 ARG B N 1
ATOM 1675 C CA . ARG B 1 60 ? -15.547 5.211 2.752 1 81.06 60 ARG B CA 1
ATOM 1676 C C . ARG B 1 60 ? -16.359 5.09 4.039 1 81.06 60 ARG B C 1
ATOM 1678 O O . ARG B 1 60 ? -17.266 5.891 4.289 1 81.06 60 ARG B O 1
ATOM 1685 N N . GLU B 1 61 ? -16.031 4.074 4.754 1 77.19 61 GLU B N 1
ATOM 1686 C CA . GLU B 1 61 ? -16.766 3.811 5.984 1 77.19 61 GLU B CA 1
ATOM 1687 C C . GLU B 1 61 ? -16.688 5 6.938 1 77.19 61 GLU B C 1
ATOM 1689 O O . GLU B 1 61 ? -17.609 5.223 7.73 1 77.19 61 GLU B O 1
ATOM 1694 N N . HIS B 1 62 ? -15.656 5.789 6.824 1 75.62 62 HIS B N 1
ATOM 1695 C CA . HIS B 1 62 ? -15.469 6.875 7.773 1 75.62 62 HIS B CA 1
ATOM 1696 C C . HIS B 1 62 ? -15.781 8.227 7.141 1 75.62 62 HIS B C 1
ATOM 1698 O O . HIS B 1 62 ? -16.25 9.141 7.82 1 75.62 62 HIS B O 1
ATOM 1704 N N . SER B 1 63 ? -15.578 8.289 5.809 1 80.38 63 SER B N 1
ATOM 1705 C CA . SER B 1 63 ? -15.625 9.609 5.188 1 80.38 63 SER B CA 1
ATOM 1706 C C . SER B 1 63 ? -16.797 9.711 4.211 1 80.38 63 SER B C 1
ATOM 1708 O O . SER B 1 63 ? -17.062 10.789 3.682 1 80.38 63 SER B O 1
ATOM 1710 N N . GLY B 1 64 ? -17.453 8.625 4 1 77.31 64 GLY B N 1
ATOM 1711 C CA . GLY B 1 64 ? -18.594 8.641 3.086 1 77.31 64 GLY B CA 1
ATOM 1712 C C . GLY B 1 64 ? -18.219 9.125 1.695 1 77.31 64 GLY B C 1
ATOM 1713 O O . GLY B 1 64 ? -17.219 8.695 1.125 1 77.31 64 GLY B O 1
ATOM 1714 N N . ASP B 1 65 ? -19.062 10.055 1.196 1 72.25 65 ASP B N 1
ATOM 1715 C CA . ASP B 1 65 ? -18.922 10.5 -0.186 1 72.25 65 ASP B CA 1
ATOM 1716 C C . ASP B 1 65 ? -17.719 11.445 -0.337 1 72.25 65 ASP B C 1
ATOM 1718 O O . ASP B 1 65 ? -17.25 11.672 -1.45 1 72.25 65 ASP B O 1
ATOM 1722 N N . ASN B 1 66 ? -17.266 11.961 0.706 1 80.5 66 ASN B N 1
ATOM 1723 C CA . ASN B 1 66 ? -16.141 12.883 0.686 1 80.5 66 ASN B CA 1
ATOM 1724 C C . ASN B 1 66 ? -14.82 12.164 0.952 1 80.5 66 ASN B C 1
ATOM 1726 O O . ASN B 1 66 ? -13.906 12.727 1.568 1 80.5 66 ASN B O 1
ATOM 1730 N N . SER B 1 67 ? -14.789 10.938 0.448 1 88.19 67 SER B N 1
ATOM 1731 C CA . SER B 1 67 ? -13.648 10.094 0.786 1 88.19 67 SER B CA 1
ATOM 1732 C C . SER B 1 67 ? -12.5 10.305 -0.198 1 88.19 67 SER B C 1
ATOM 1734 O O . SER B 1 67 ? -11.406 9.773 -0.001 1 88.19 67 SER B O 1
ATOM 1736 N N . ILE B 1 68 ? -12.766 11.07 -1.254 1 89.88 68 ILE B N 1
ATOM 1737 C CA . ILE B 1 68 ? -11.719 11.391 -2.219 1 89.88 68 ILE B CA 1
ATOM 1738 C C . ILE B 1 68 ? -11.422 12.883 -2.191 1 89.88 68 ILE B C 1
ATOM 1740 O O . ILE B 1 68 ? -12.273 13.695 -2.551 1 89.88 68 ILE B O 1
ATOM 1744 N N . ILE B 1 69 ? -10.203 13.258 -1.781 1 93.25 69 ILE B N 1
ATOM 1745 C CA . ILE B 1 69 ? -9.797 14.648 -1.641 1 93.25 69 ILE B CA 1
ATOM 1746 C C . ILE B 1 69 ? -8.703 14.969 -2.656 1 93.25 69 ILE B C 1
ATOM 1748 O O . ILE B 1 69 ? -7.664 14.312 -2.686 1 93.25 69 ILE B O 1
ATOM 1752 N N . ARG B 1 70 ? -8.938 16 -3.438 1 92.5 70 ARG B N 1
ATOM 1753 C CA . ARG B 1 70 ? -7.98 16.328 -4.488 1 92.5 70 ARG B CA 1
ATOM 1754 C C . ARG B 1 70 ? -7.402 17.719 -4.289 1 92.5 70 ARG B C 1
ATOM 1756 O O . ARG B 1 70 ? -8.148 18.672 -4.055 1 92.5 70 ARG B O 1
ATOM 1763 N N . GLY B 1 71 ? -6.047 17.75 -4.387 1 95.69 71 GLY B N 1
ATOM 1764 C CA . GLY B 1 71 ? -5.363 19.031 -4.324 1 95.69 71 GLY B CA 1
ATOM 1765 C C . GLY B 1 71 ? -4.863 19.375 -2.934 1 95.69 71 GLY B C 1
ATOM 1766 O O . GLY B 1 71 ? -5.527 19.078 -1.938 1 95.69 71 GLY B O 1
ATOM 1767 N N . ARG B 1 72 ? -3.777 20.078 -2.844 1 97.44 72 ARG B N 1
ATOM 1768 C CA . ARG B 1 72 ? -3.105 20.406 -1.588 1 97.44 72 ARG B CA 1
ATOM 1769 C C . ARG B 1 72 ? -4.02 21.219 -0.674 1 97.44 72 ARG B C 1
ATOM 1771 O O . ARG B 1 72 ? -4.113 20.938 0.523 1 97.44 72 ARG B O 1
ATOM 1778 N N . ASP B 1 73 ? -4.703 22.141 -1.3 1 97.31 73 ASP B N 1
ATOM 1779 C CA . ASP B 1 73 ? -5.551 23.016 -0.489 1 97.31 73 ASP B CA 1
ATOM 1780 C C . ASP B 1 73 ? -6.688 22.219 0.156 1 97.31 73 ASP B C 1
ATOM 1782 O O . ASP B 1 73 ? -7.012 22.438 1.326 1 97.31 73 ASP B O 1
ATOM 1786 N N . ASN B 1 74 ? -7.25 21.359 -0.61 1 97.44 74 ASN B N 1
ATOM 1787 C CA . ASN B 1 74 ? -8.344 20.547 -0.086 1 97.44 74 ASN B CA 1
ATOM 178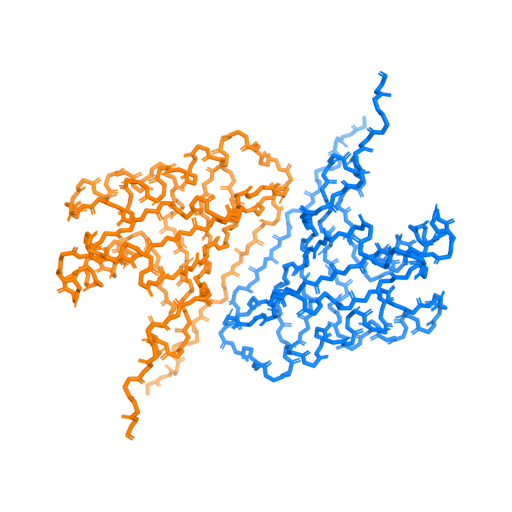8 C C . ASN B 1 74 ? -7.852 19.562 0.962 1 97.44 74 ASN B C 1
ATOM 1790 O O . ASN B 1 74 ? -8.539 19.297 1.949 1 97.44 74 ASN B O 1
ATOM 1794 N N . VAL B 1 75 ? -6.691 18.984 0.752 1 97.75 75 VAL B N 1
ATOM 1795 C CA . VAL B 1 75 ? -6.102 18.109 1.757 1 97.75 75 VAL B CA 1
ATOM 1796 C C . VAL B 1 75 ? -5.875 18.891 3.053 1 97.75 75 VAL B C 1
ATOM 1798 O O . VAL B 1 75 ? -6.262 18.438 4.133 1 97.75 75 VAL B O 1
ATOM 1801 N N . ASN B 1 76 ? -5.289 20.078 2.924 1 98.31 76 ASN B N 1
ATOM 1802 C CA . ASN B 1 76 ? -5.047 20.922 4.086 1 98.31 76 ASN B CA 1
ATOM 1803 C C . ASN B 1 76 ? -6.344 21.234 4.824 1 98.31 76 ASN B C 1
ATOM 1805 O O . ASN B 1 76 ? -6.414 21.125 6.051 1 98.31 76 ASN B O 1
ATOM 1809 N N . ALA B 1 77 ? -7.336 21.594 4.07 1 97.56 77 ALA B N 1
ATOM 1810 C CA . ALA B 1 77 ? -8.633 21.938 4.66 1 97.56 77 ALA B CA 1
ATOM 1811 C C . ALA B 1 77 ? -9.25 20.719 5.359 1 97.56 77 ALA B C 1
ATOM 1813 O O . ALA B 1 77 ? -9.867 20.859 6.418 1 97.56 77 ALA B O 1
ATOM 1814 N N . THR B 1 78 ? -9.133 19.594 4.746 1 96.69 78 THR B N 1
ATOM 1815 C CA . THR B 1 78 ? -9.688 18.375 5.324 1 96.69 78 THR B CA 1
ATOM 1816 C C . THR B 1 78 ? -8.984 18.031 6.633 1 96.69 78 THR B C 1
ATOM 1818 O O . THR B 1 78 ? -9.633 17.672 7.617 1 96.69 78 THR B O 1
ATOM 1821 N N . ILE B 1 79 ? -7.656 18.141 6.668 1 96.94 79 ILE B N 1
ATOM 1822 C CA . ILE B 1 79 ? -6.902 17.906 7.895 1 96.94 79 ILE B CA 1
ATOM 1823 C C . ILE B 1 79 ? -7.387 18.844 8.992 1 96.94 79 ILE B C 1
ATOM 1825 O O . ILE B 1 79 ? -7.586 18.422 10.133 1 96.94 79 ILE B O 1
ATOM 1829 N N . GLN B 1 80 ? -7.594 20.125 8.617 1 97 80 GLN B N 1
ATOM 1830 C CA . GLN B 1 80 ? -8.062 21.109 9.586 1 97 80 GLN B CA 1
ATOM 1831 C C . GLN B 1 80 ? -9.422 20.719 10.156 1 97 80 GLN B C 1
ATOM 1833 O O . GLN B 1 80 ? -9.641 20.797 11.367 1 97 80 GLN B O 1
ATOM 1838 N N . LYS B 1 81 ? -10.281 20.312 9.297 1 95.44 81 LYS B N 1
ATOM 1839 C CA . LYS B 1 81 ? -11.617 19.891 9.711 1 95.44 81 LYS B CA 1
ATOM 1840 C C . LYS B 1 81 ? -11.547 18.688 10.648 1 95.44 81 LYS B C 1
ATOM 1842 O O . LYS B 1 81 ? -12.234 18.656 11.672 1 95.44 81 LYS B O 1
ATOM 1847 N N . GLU B 1 82 ? -10.734 17.703 10.312 1 93.5 82 GLU B N 1
ATOM 1848 C CA . GLU B 1 82 ? -10.617 16.5 11.117 1 93.5 82 GLU B CA 1
ATOM 1849 C C . GLU B 1 82 ? -9.984 16.797 12.477 1 93.5 82 GLU B C 1
ATOM 1851 O O . GLU B 1 82 ? -10.383 16.219 13.492 1 93.5 82 GLU B O 1
ATOM 1856 N N . ARG B 1 83 ? -9.062 17.688 12.508 1 93.56 83 ARG B N 1
ATOM 1857 C CA . ARG B 1 83 ? -8.453 18.094 13.773 1 93.56 83 ARG B CA 1
ATOM 1858 C C . ARG B 1 83 ? -9.461 18.781 14.672 1 93.56 83 ARG B C 1
ATOM 1860 O O . ARG B 1 83 ? -9.469 18.578 15.891 1 93.56 83 ARG B O 1
ATOM 1867 N N . ALA B 1 84 ? -10.227 19.609 14.07 1 94.62 84 ALA B N 1
ATOM 1868 C CA . ALA B 1 84 ? -11.227 20.344 14.828 1 94.62 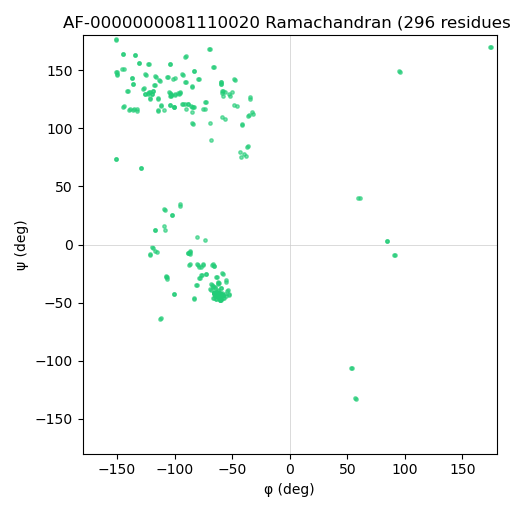84 ALA B CA 1
ATOM 1869 C C . ALA B 1 84 ? -12.25 19.391 15.453 1 94.62 84 ALA B C 1
ATOM 1871 O O . ALA B 1 84 ? -12.82 19.688 16.5 1 94.62 84 ALA B O 1
ATOM 1872 N N . ALA B 1 85 ? -12.445 18.297 14.844 1 92.19 85 ALA B N 1
ATOM 1873 C CA . ALA B 1 85 ? -13.414 17.312 15.312 1 92.19 85 ALA B CA 1
ATOM 1874 C C . ALA B 1 85 ? -12.852 16.484 16.453 1 92.19 85 ALA B C 1
ATOM 1876 O O . ALA B 1 85 ? -13.594 15.805 17.172 1 92.19 85 ALA B O 1
ATOM 1877 N N . LEU B 1 86 ? -11.594 16.484 16.625 1 92.25 86 LEU B N 1
ATOM 1878 C CA . LEU B 1 86 ? -10.938 15.688 17.656 1 92.25 86 LEU B CA 1
ATOM 1879 C C . LEU B 1 86 ? -10 16.547 18.484 1 92.25 86 LEU B C 1
ATOM 1881 O O . LEU B 1 86 ? -8.789 16.312 18.516 1 92.25 86 LEU B O 1
ATOM 1885 N N . PRO B 1 87 ? -10.562 17.453 19.203 1 92.81 87 PRO B N 1
ATOM 1886 C CA . PRO B 1 87 ? -9.711 18.328 20.016 1 92.81 87 PRO B CA 1
ATOM 1887 C C . PRO B 1 87 ? -8.844 17.547 21 1 92.81 87 PRO B C 1
ATOM 1889 O O . PRO B 1 87 ? -9.32 16.625 21.656 1 92.81 87 PRO B O 1
ATOM 1892 N N . GLY B 1 88 ? -7.617 17.891 21.016 1 93.81 88 GLY B N 1
ATOM 1893 C CA . GLY B 1 88 ? -6.695 17.266 21.953 1 93.81 88 GLY B CA 1
ATOM 1894 C C . GLY B 1 88 ? -6.008 16.031 21.391 1 93.81 88 GLY B C 1
ATOM 1895 O O . GLY B 1 88 ? -5.109 15.484 22.031 1 93.81 88 GLY B O 1
ATOM 1896 N N . PHE B 1 89 ? -6.426 15.609 20.312 1 95 89 PHE B N 1
ATOM 1897 C CA . PHE B 1 89 ? -5.793 14.453 19.688 1 95 89 PHE B CA 1
ATOM 1898 C C . PHE B 1 89 ? -4.559 14.867 18.906 1 95 89 PHE B C 1
ATOM 1900 O O . PHE B 1 89 ? -4.504 15.977 18.375 1 95 89 PHE B O 1
ATOM 1907 N N . TYR B 1 90 ? -3.596 13.945 18.844 1 94.19 90 TYR B N 1
ATOM 1908 C CA . TYR B 1 90 ? -2.387 14.172 18.062 1 94.19 90 TYR B CA 1
ATOM 1909 C C . TYR B 1 90 ? -2.002 12.922 17.266 1 94.19 90 TYR B C 1
ATOM 1911 O O . TYR B 1 90 ? -2.18 11.805 17.75 1 94.19 90 TYR B O 1
ATOM 1919 N N . MET B 1 91 ? -1.514 13.203 16.109 1 95.5 91 MET B N 1
ATOM 1920 C CA . MET B 1 91 ? -1.004 12.117 15.273 1 95.5 91 MET B CA 1
ATOM 1921 C C . MET B 1 91 ? 0.503 11.961 15.445 1 95.5 91 MET B C 1
ATOM 1923 O O . MET B 1 91 ? 1.243 12.945 15.375 1 95.5 91 MET B O 1
ATOM 1927 N N . LEU B 1 92 ? 0.978 10.727 15.68 1 95.5 92 LEU B N 1
ATOM 1928 C CA . LEU B 1 92 ? 2.387 10.375 15.82 1 95.5 92 LEU B CA 1
ATOM 1929 C C . LEU B 1 92 ? 2.725 9.125 15.016 1 95.5 92 LEU B C 1
ATOM 1931 O O . LEU B 1 92 ? 1.829 8.375 14.625 1 95.5 92 LEU B O 1
ATOM 1935 N N . HIS B 1 93 ? 4.004 8.969 14.828 1 96 93 HIS B N 1
ATOM 1936 C CA . HIS B 1 93 ? 4.453 7.691 14.281 1 96 93 HIS B CA 1
ATOM 1937 C C . HIS B 1 93 ? 4.059 6.539 15.203 1 96 93 HIS B C 1
ATOM 1939 O O . HIS B 1 93 ? 4.125 6.664 16.422 1 96 93 HIS B O 1
ATOM 1945 N N . ASP B 1 94 ? 3.604 5.461 14.617 1 95.38 94 ASP B N 1
ATOM 1946 C CA . ASP B 1 94 ? 3.438 4.23 15.391 1 95.38 94 ASP B CA 1
ATOM 1947 C C . ASP B 1 94 ? 4.75 3.451 15.461 1 95.38 94 ASP B C 1
ATOM 1949 O O . ASP B 1 94 ? 5.105 2.729 14.531 1 95.38 94 ASP B O 1
ATOM 1953 N N . GLU B 1 95 ? 5.367 3.502 16.547 1 90.19 95 GLU B N 1
ATOM 1954 C CA . GLU B 1 95 ? 6.68 2.885 16.703 1 90.19 95 GLU B CA 1
ATOM 1955 C C . GLU B 1 95 ? 6.586 1.362 16.625 1 90.19 95 GLU B C 1
ATOM 1957 O O . GLU B 1 95 ? 7.59 0.684 16.391 1 90.19 95 GLU B O 1
ATOM 1962 N N . GLU B 1 96 ? 5.449 0.84 16.781 1 86.81 96 GLU B N 1
ATOM 1963 C CA . GLU B 1 96 ? 5.25 -0.604 16.703 1 86.81 96 GLU B CA 1
ATOM 1964 C C . GLU B 1 96 ? 5.008 -1.061 15.273 1 86.81 96 GLU B C 1
ATOM 1966 O O . GLU B 1 96 ? 5.09 -2.254 14.969 1 86.81 96 GLU B O 1
ATOM 1971 N N . GLY B 1 97 ? 4.672 -0.083 14.469 1 83.12 97 GLY B N 1
ATOM 1972 C CA . GLY B 1 97 ? 4.473 -0.398 13.062 1 83.12 97 GLY B CA 1
ATOM 1973 C C . GLY B 1 97 ? 5.734 -0.252 12.234 1 83.12 97 GLY B C 1
ATOM 1974 O O . GLY B 1 97 ? 6.715 0.342 12.688 1 83.12 97 GLY B O 1
ATOM 1975 N N . TYR B 1 98 ? 5.742 -0.855 11.086 1 78.69 98 TYR B N 1
ATOM 1976 C CA . TYR B 1 98 ? 6.922 -0.756 10.234 1 78.69 98 TYR B CA 1
ATOM 1977 C C . TYR B 1 98 ? 6.789 0.403 9.25 1 78.69 98 TYR B C 1
ATOM 1979 O O . TYR B 1 98 ? 5.684 0.887 9 1 78.69 98 TYR B O 1
ATOM 1987 N N . ILE B 1 99 ? 7.852 1.061 8.906 1 87 99 ILE B N 1
ATOM 1988 C CA . ILE B 1 99 ? 8.008 1.985 7.789 1 87 99 ILE B CA 1
ATOM 1989 C C . ILE B 1 99 ? 8.812 1.316 6.676 1 87 99 ILE B C 1
ATOM 1991 O O . ILE B 1 99 ? 9.82 0.663 6.934 1 87 99 ILE B O 1
ATOM 1995 N N . ALA B 1 100 ? 8.25 1.449 5.496 1 88.38 100 ALA B N 1
ATOM 1996 C CA . ALA B 1 100 ? 8.969 0.788 4.41 1 88.38 100 ALA B CA 1
ATOM 1997 C C . ALA B 1 100 ? 8.844 1.574 3.109 1 88.38 100 ALA B C 1
ATOM 1999 O O . ALA B 1 100 ? 7.906 2.354 2.938 1 88.38 100 ALA B O 1
ATOM 2000 N N . VAL B 1 101 ? 9.891 1.393 2.33 1 89.19 101 VAL B N 1
ATOM 2001 C CA . VAL B 1 101 ? 9.867 1.914 0.968 1 89.19 101 VAL B CA 1
ATOM 2002 C C . VAL B 1 101 ? 10.203 0.799 -0.019 1 89.19 101 VAL B C 1
ATOM 2004 O O . VAL B 1 101 ? 11.086 -0.022 0.242 1 89.19 101 VAL B O 1
ATOM 2007 N N . THR B 1 102 ? 9.492 0.707 -1.009 1 85.38 102 THR B N 1
ATOM 2008 C CA . THR B 1 102 ? 9.742 -0.195 -2.127 1 85.38 102 THR B CA 1
ATOM 2009 C C . THR B 1 102 ? 9.445 0.492 -3.455 1 85.38 102 THR B C 1
ATOM 2011 O O . THR B 1 102 ? 8.297 0.825 -3.744 1 85.38 102 THR B O 1
ATOM 2014 N N . GLN B 1 103 ? 10.531 0.669 -4.293 1 87.38 103 GLN B N 1
ATOM 2015 C CA . GLN B 1 103 ? 10.398 1.415 -5.539 1 87.38 103 GLN B CA 1
ATOM 2016 C C . GLN B 1 103 ? 9.805 2.801 -5.289 1 87.38 103 GLN B C 1
ATOM 2018 O O . GLN B 1 103 ? 10.43 3.633 -4.625 1 87.38 103 GLN B O 1
ATOM 2023 N N . ASN B 1 104 ? 8.516 3.02 -5.648 1 89.75 104 ASN B N 1
ATOM 2024 C CA . ASN B 1 104 ? 7.949 4.344 -5.426 1 89.75 104 ASN B CA 1
ATOM 2025 C C . ASN B 1 104 ? 6.785 4.297 -4.438 1 89.75 104 ASN B C 1
ATOM 2027 O O . ASN B 1 104 ? 5.992 5.234 -4.359 1 89.75 104 ASN B O 1
ATOM 2031 N N . LEU B 1 105 ? 6.648 3.205 -3.787 1 91.69 105 LEU B N 1
ATOM 2032 C CA . LEU B 1 105 ? 5.648 3.043 -2.736 1 91.69 105 LEU B CA 1
ATOM 2033 C C . LEU B 1 105 ? 6.262 3.283 -1.361 1 91.69 105 LEU B C 1
ATOM 2035 O O . LEU B 1 105 ? 7.344 2.77 -1.062 1 91.69 105 LEU B O 1
ATOM 2039 N N . GLY B 1 106 ? 5.648 4.09 -0.596 1 93.69 106 GLY B N 1
ATOM 2040 C CA . GLY B 1 106 ? 5.961 4.254 0.815 1 93.69 106 GLY B CA 1
ATOM 2041 C C . GLY B 1 106 ? 4.855 3.76 1.731 1 93.69 106 GLY B C 1
ATOM 2042 O O . GLY B 1 106 ? 3.674 3.943 1.438 1 93.69 106 GLY B O 1
ATOM 2043 N N . ILE B 1 107 ? 5.211 3.141 2.816 1 93.88 107 ILE B N 1
ATOM 2044 C CA . ILE B 1 107 ? 4.301 2.65 3.846 1 93.88 107 ILE B CA 1
ATOM 2045 C C . ILE B 1 107 ? 4.645 3.295 5.188 1 93.88 107 ILE B C 1
ATOM 2047 O O . ILE B 1 107 ? 5.789 3.223 5.641 1 93.88 107 ILE B O 1
ATOM 2051 N N . LEU B 1 108 ? 3.635 3.893 5.754 1 95.62 108 LEU B N 1
ATOM 2052 C CA . LEU B 1 108 ? 3.865 4.656 6.973 1 95.62 108 LEU B CA 1
ATOM 2053 C C . LEU B 1 108 ? 2.783 4.363 8.008 1 95.62 108 LEU B C 1
ATOM 2055 O O . LEU B 1 108 ? 1.614 4.699 7.801 1 95.62 108 LEU B O 1
ATOM 2059 N N . HIS B 1 109 ? 3.164 3.791 9.125 1 94.69 109 HIS B N 1
ATOM 2060 C CA . HIS B 1 109 ? 2.244 3.545 10.227 1 94.69 109 HIS B CA 1
ATOM 2061 C C . HIS B 1 109 ? 2.221 4.719 11.203 1 94.69 109 HIS B C 1
ATOM 2063 O O . HIS B 1 109 ? 3.268 5.297 11.516 1 94.69 109 HIS B O 1
ATOM 2069 N N . TRP B 1 110 ? 1.054 4.984 11.617 1 96.31 110 TRP B N 1
ATOM 2070 C CA . TRP B 1 110 ? 0.885 6.098 12.547 1 96.31 110 TRP B CA 1
ATOM 2071 C C . TRP B 1 110 ? -0.213 5.801 13.562 1 96.31 110 TRP B C 1
ATOM 2073 O O . TRP B 1 110 ? -0.957 4.828 13.414 1 96.31 110 TRP B O 1
ATOM 2083 N N . LYS B 1 111 ? -0.213 6.578 14.617 1 96.81 111 LYS B N 1
ATOM 2084 C CA . LYS B 1 111 ? -1.232 6.469 15.656 1 96.81 111 LYS B CA 1
ATOM 2085 C C . LYS B 1 111 ? -1.82 7.836 15.992 1 96.81 111 LYS B C 1
ATOM 2087 O O . LYS B 1 111 ? -1.206 8.867 15.711 1 96.81 111 LYS B O 1
ATOM 2092 N N . LEU B 1 112 ? -2.994 7.832 16.5 1 96.31 112 LEU B N 1
ATOM 2093 C CA . LEU B 1 112 ? -3.768 9.023 16.828 1 96.31 112 LEU B CA 1
ATOM 2094 C C . LEU B 1 112 ? -4.523 8.844 18.141 1 96.31 112 LEU B C 1
ATOM 2096 O O . LEU B 1 112 ? -5.164 7.809 18.359 1 96.31 112 LEU B O 1
ATOM 2100 N N . GLY B 1 113 ? -4.422 9.781 18.969 1 96.06 113 GLY B N 1
ATOM 2101 C CA . GLY B 1 113 ? -5.141 9.758 20.234 1 96.06 113 GLY B CA 1
ATOM 2102 C C . GLY B 1 113 ? -4.773 10.914 21.156 1 96.06 113 GLY B C 1
ATOM 2103 O O . GLY B 1 113 ? -3.867 11.695 20.844 1 96.06 113 GLY B O 1
ATOM 2104 N N . PRO B 1 114 ? -5.59 11.016 22.219 1 96 114 PRO B N 1
ATOM 2105 C CA . PRO B 1 114 ? -5.215 11.984 23.266 1 96 114 PRO B CA 1
ATOM 2106 C C . PRO B 1 114 ? -3.979 11.555 24.047 1 96 114 PRO B C 1
ATOM 2108 O O . PRO B 1 114 ? -3.502 10.43 23.891 1 96 114 PRO B O 1
ATOM 2111 N N . PRO B 1 115 ? -3.414 12.445 24.844 1 94.12 115 PRO B N 1
ATOM 2112 C CA . PRO B 1 115 ? -2.203 12.117 25.594 1 94.12 115 PRO B CA 1
ATOM 2113 C C . PRO B 1 115 ? -2.367 10.875 26.453 1 94.12 115 PRO B C 1
ATOM 2115 O O . PRO B 1 115 ? -1.414 10.109 26.641 1 94.12 115 PRO B O 1
ATOM 2118 N N . GLU B 1 116 ? -3.529 10.625 26.953 1 95.56 116 GLU B N 1
ATOM 2119 C CA . GLU B 1 116 ? -3.777 9.523 27.875 1 95.56 116 GLU B CA 1
ATOM 2120 C C . GLU B 1 116 ? -3.855 8.195 27.141 1 95.56 116 GLU B C 1
ATOM 2122 O O . GLU B 1 116 ? -3.697 7.129 27.75 1 95.56 116 GLU B O 1
ATOM 2127 N N . GLN B 1 117 ? -4.074 8.211 25.922 1 95.56 117 GLN B N 1
ATOM 2128 C CA . GLN B 1 117 ? -4.168 7.031 25.062 1 95.56 117 GLN B CA 1
ATOM 2129 C C . GLN B 1 117 ? -3.734 7.348 23.641 1 95.56 117 GLN B C 1
ATOM 2131 O O . GLN B 1 117 ? -4.555 7.355 22.719 1 95.56 117 GLN B O 1
ATOM 2136 N N . PRO B 1 118 ? -2.482 7.496 23.469 1 95 118 PRO B N 1
ATOM 2137 C CA . PRO B 1 118 ? -1.998 8.016 22.188 1 95 118 PRO B CA 1
ATOM 2138 C C . PRO B 1 118 ? -2.26 7.062 21.016 1 95 118 PRO B C 1
ATOM 2140 O O . PRO B 1 118 ? -2.195 7.469 19.859 1 95 118 PRO B O 1
ATOM 2143 N N . ASP B 1 119 ? -2.523 5.777 21.312 1 95.5 119 ASP B N 1
ATOM 2144 C CA . ASP B 1 119 ? -2.727 4.789 20.266 1 95.5 119 ASP B CA 1
ATOM 2145 C C . ASP B 1 119 ? -4.191 4.363 20.188 1 95.5 119 ASP B C 1
ATOM 2147 O O . ASP B 1 119 ? -4.488 3.213 19.859 1 95.5 119 ASP B O 1
ATOM 2151 N N . MET B 1 120 ? -5.121 5.281 20.547 1 95.5 120 MET B N 1
ATOM 2152 C CA . MET B 1 120 ? -6.551 5.004 20.438 1 95.5 120 MET B CA 1
ATOM 2153 C C . MET B 1 120 ? -6.918 4.555 19.031 1 95.5 120 MET B C 1
ATOM 2155 O O . MET B 1 120 ? -7.758 3.668 18.859 1 95.5 120 MET B O 1
ATOM 2159 N N . ILE B 1 121 ? -6.32 5.164 18.047 1 94.06 121 ILE B N 1
ATOM 2160 C CA . ILE B 1 121 ? -6.445 4.793 16.641 1 94.06 121 ILE B CA 1
ATOM 2161 C C . ILE B 1 121 ? -5.062 4.477 16.062 1 94.06 121 ILE B C 1
ATOM 2163 O O . ILE B 1 121 ? -4.094 5.191 16.344 1 94.06 121 ILE B O 1
ATOM 2167 N N . LYS B 1 122 ? -4.977 3.387 15.406 1 94.12 122 LYS B N 1
ATOM 2168 C CA . LYS B 1 122 ? -3.799 3.068 14.602 1 94.12 122 LYS B CA 1
ATOM 2169 C C . LYS B 1 122 ? -4.164 2.93 13.125 1 94.12 122 LYS B C 1
ATOM 2171 O O . LYS B 1 122 ? -5.195 2.348 12.789 1 94.12 122 LYS B O 1
ATOM 2176 N N . ALA B 1 123 ? -3.348 3.479 12.312 1 93.88 123 ALA B N 1
ATOM 2177 C CA . ALA B 1 123 ? -3.633 3.467 10.875 1 93.88 123 ALA B CA 1
ATOM 2178 C C . ALA B 1 123 ? -2.344 3.49 10.062 1 93.88 123 ALA B C 1
ATOM 2180 O O . ALA B 1 123 ? -1.246 3.498 10.625 1 93.88 123 ALA B O 1
ATOM 2181 N N . CYS B 1 124 ? -2.525 3.406 8.734 1 94.62 124 CYS B N 1
ATOM 2182 C CA . CYS B 1 124 ? -1.406 3.422 7.797 1 94.62 124 CYS B CA 1
ATOM 2183 C C . CYS B 1 124 ? -1.705 4.32 6.602 1 94.62 124 CYS B C 1
ATOM 2185 O O . CYS B 1 124 ? -2.84 4.367 6.125 1 94.62 124 CYS B O 1
ATOM 2187 N N . HIS B 1 125 ? -0.692 5.09 6.195 1 96.88 125 HIS B N 1
ATOM 2188 C CA . HIS B 1 125 ? -0.727 5.719 4.879 1 96.88 125 HIS B CA 1
ATOM 2189 C C . HIS B 1 125 ? 0.11 4.934 3.873 1 96.88 125 HIS B C 1
ATOM 2191 O O . HIS B 1 125 ? 1.248 4.559 4.164 1 96.88 125 HIS B O 1
ATOM 2197 N N . TYR B 1 126 ? -0.486 4.633 2.74 1 94.25 126 TYR B N 1
ATOM 2198 C CA . TYR B 1 126 ? 0.186 4.07 1.574 1 94.25 126 TYR B CA 1
ATOM 2199 C C . TYR B 1 126 ? 0.385 5.125 0.495 1 94.25 126 TYR B C 1
ATOM 2201 O O . TYR B 1 126 ? -0.586 5.652 -0.052 1 94.25 126 TYR B O 1
ATOM 2209 N N . ILE B 1 127 ? 1.624 5.355 0.151 1 94.62 127 ILE B N 1
ATOM 2210 C CA . ILE B 1 127 ? 1.955 6.578 -0.576 1 94.62 127 ILE B CA 1
ATOM 2211 C C . ILE B 1 127 ? 2.648 6.223 -1.889 1 94.62 127 ILE B C 1
ATOM 2213 O O . ILE B 1 127 ? 3.604 5.441 -1.903 1 94.62 127 ILE B O 1
ATOM 2217 N N . ILE B 1 128 ? 2.154 6.809 -2.924 1 91.5 128 ILE B N 1
ATOM 2218 C CA . ILE B 1 128 ? 2.855 6.711 -4.199 1 91.5 128 ILE B CA 1
ATOM 2219 C C . ILE B 1 128 ? 3.574 8.023 -4.492 1 91.5 128 ILE B C 1
ATOM 2221 O O . ILE B 1 128 ? 2.961 9.094 -4.465 1 91.5 128 ILE B O 1
ATOM 2225 N N . PHE B 1 129 ? 4.875 7.891 -4.785 1 92.12 129 PHE B N 1
ATOM 2226 C CA . PHE B 1 129 ? 5.715 9.047 -5.078 1 92.12 129 PHE B CA 1
ATOM 2227 C C . PHE B 1 129 ? 5.902 9.211 -6.582 1 92.12 129 PHE B C 1
ATOM 2229 O O . PHE B 1 129 ? 5.988 8.227 -7.316 1 92.12 129 PHE B O 1
ATOM 2236 N N . GLU B 1 130 ? 5.93 10.398 -7.004 1 90.12 130 GLU B N 1
ATOM 2237 C CA . GLU B 1 130 ? 6.387 10.797 -8.328 1 90.12 130 GLU B CA 1
ATOM 2238 C C . GLU B 1 130 ? 7.348 11.984 -8.242 1 90.12 130 GLU B C 1
ATOM 2240 O O . GLU B 1 130 ? 6.984 13.047 -7.746 1 90.12 130 GLU B O 1
ATOM 2245 N N . GLU B 1 131 ? 8.609 11.742 -8.672 1 89.88 131 GLU B N 1
ATOM 2246 C CA . GLU B 1 131 ? 9.641 12.773 -8.688 1 89.88 131 GLU B CA 1
ATOM 2247 C C . GLU B 1 131 ? 9.891 13.328 -7.285 1 89.88 131 GLU B C 1
ATOM 2249 O O . GLU B 1 131 ? 9.922 14.547 -7.09 1 89.88 131 GLU B O 1
ATOM 2254 N N . GLY B 1 132 ? 9.875 12.43 -6.34 1 92.12 132 GLY B N 1
ATOM 2255 C CA . GLY B 1 132 ? 10.289 12.758 -4.984 1 92.12 132 GLY B CA 1
ATOM 2256 C C . GLY B 1 132 ? 9.172 13.375 -4.156 1 92.12 132 GLY B C 1
ATOM 2257 O O . GLY B 1 132 ? 9.383 13.719 -2.99 1 92.12 132 GLY B O 1
ATOM 2258 N N . LYS B 1 133 ? 7.965 13.453 -4.781 1 95.25 133 LYS B N 1
ATOM 2259 C CA . LYS B 1 133 ? 6.828 14.07 -4.098 1 95.25 133 LYS B CA 1
ATOM 2260 C C . LYS B 1 133 ? 5.652 13.102 -4.008 1 95.25 133 LYS B C 1
ATOM 2262 O O . LYS B 1 133 ? 5.512 12.211 -4.848 1 95.25 133 LYS B O 1
ATOM 2267 N N . ILE B 1 134 ? 4.805 13.328 -3.031 1 95.56 134 ILE B N 1
ATOM 2268 C CA . ILE B 1 134 ? 3.611 12.508 -2.854 1 95.56 134 ILE B CA 1
ATOM 2269 C C . ILE B 1 134 ? 2.59 12.844 -3.939 1 95.56 134 ILE B C 1
ATOM 2271 O O . ILE B 1 134 ? 2.186 14 -4.086 1 95.56 134 ILE B O 1
ATOM 2275 N N . LYS B 1 135 ? 2.219 11.891 -4.66 1 92.44 135 LYS B N 1
ATOM 2276 C CA . LYS B 1 135 ? 1.249 12.055 -5.738 1 92.44 135 LYS B CA 1
ATOM 2277 C C . LYS B 1 135 ? -0.14 11.594 -5.305 1 92.44 135 LYS B C 1
ATOM 2279 O O . LYS B 1 135 ? -1.146 12.203 -5.668 1 92.44 135 LYS B O 1
ATOM 2284 N N . VAL B 1 136 ? -0.223 10.484 -4.621 1 92.5 136 VAL B N 1
ATOM 2285 C CA . VAL B 1 136 ? -1.466 9.906 -4.117 1 92.5 136 VAL B CA 1
ATOM 2286 C C . VAL B 1 136 ? -1.19 9.117 -2.838 1 92.5 136 VAL B C 1
ATOM 2288 O O . VAL B 1 136 ? -0.106 8.555 -2.67 1 92.5 136 VAL B O 1
ATOM 2291 N N . PHE B 1 137 ? -2.121 9.102 -1.92 1 94.5 137 PHE B N 1
ATOM 2292 C CA . PHE B 1 137 ? -1.961 8.211 -0.776 1 94.5 137 PHE B CA 1
ATOM 2293 C C . PHE B 1 137 ? -3.316 7.777 -0.235 1 94.5 137 PHE B C 1
ATOM 2295 O O . PHE B 1 137 ? -4.309 8.5 -0.372 1 94.5 137 PHE B O 1
ATOM 2302 N N . TRP B 1 138 ? -3.371 6.555 0.309 1 93.75 138 TRP B N 1
ATOM 2303 C CA . TRP B 1 138 ? -4.535 5.961 0.958 1 93.75 138 TRP B CA 1
ATOM 2304 C C . TRP B 1 138 ? -4.355 5.922 2.471 1 93.75 138 TRP B C 1
ATOM 2306 O O . TRP B 1 138 ? -3.25 5.68 2.965 1 93.75 138 TRP B O 1
ATOM 2316 N N . THR B 1 139 ? -5.426 6.121 3.143 1 94.69 139 THR B N 1
ATOM 2317 C CA . THR B 1 139 ? -5.48 5.848 4.574 1 94.69 139 THR B CA 1
ATOM 2318 C C . THR B 1 139 ? -6.227 4.543 4.848 1 94.69 139 THR B C 1
ATOM 2320 O O . THR B 1 139 ? -7.312 4.32 4.312 1 94.69 139 THR B O 1
ATOM 2323 N N . ALA B 1 140 ? -5.668 3.65 5.594 1 91.69 140 ALA B N 1
ATOM 2324 C CA . ALA B 1 140 ? -6.34 2.451 6.09 1 91.69 140 ALA B CA 1
ATOM 2325 C C . ALA B 1 140 ? -6.234 2.354 7.609 1 91.69 140 ALA B C 1
ATOM 2327 O O . ALA B 1 140 ? -5.137 2.424 8.172 1 91.69 140 ALA B O 1
ATOM 2328 N N . HIS B 1 141 ? -7.332 2.143 8.273 1 89.94 141 HIS B N 1
ATOM 2329 C CA . HIS B 1 141 ? -7.328 2.008 9.727 1 89.94 141 HIS B CA 1
ATOM 2330 C C . HIS B 1 141 ? -7.016 0.575 10.148 1 89.94 141 HIS B C 1
ATOM 2332 O O . HIS B 1 141 ? -7.531 -0.376 9.555 1 89.94 141 HIS B O 1
ATOM 2338 N N . LEU B 1 142 ? -6.172 0.465 11.109 1 88.56 142 LEU B N 1
ATOM 2339 C CA . LEU B 1 142 ? -5.75 -0.837 11.617 1 88.56 142 LEU B CA 1
ATOM 2340 C C . LEU B 1 142 ? -6.371 -1.115 12.977 1 88.56 142 LEU B C 1
ATOM 2342 O O . LEU B 1 142 ? -6.535 -2.275 13.367 1 88.56 142 LEU B O 1
ATOM 2346 N N . LYS B 1 143 ? -6.645 -0.12 13.75 1 87.5 143 LYS B N 1
ATOM 2347 C CA . LYS B 1 143 ? -7.289 -0.147 15.062 1 87.5 143 LYS B CA 1
ATOM 2348 C C . LYS B 1 143 ? -8.195 1.062 15.25 1 87.5 143 LYS B C 1
ATOM 2350 O O . LYS B 1 143 ? -7.777 2.201 15.039 1 87.5 143 LYS B O 1
ATOM 2355 N N . THR B 1 144 ? -9.461 0.779 15.445 1 86.81 144 THR B N 1
ATOM 2356 C CA . THR B 1 144 ? -10.398 1.858 15.727 1 86.81 144 THR B CA 1
ATOM 2357 C C . THR B 1 144 ? -11.164 1.585 17.016 1 86.81 144 THR B C 1
ATOM 2359 O O . THR B 1 144 ? -11.383 0.428 17.391 1 86.81 144 THR B O 1
ATOM 2362 N N . PRO B 1 145 ? -11.469 2.691 17.688 1 81 145 PRO B N 1
ATOM 2363 C CA . PRO B 1 145 ? -12.273 2.471 18.891 1 81 145 PRO B CA 1
ATOM 2364 C C . PRO B 1 145 ? -13.609 1.784 18.578 1 81 145 PRO B C 1
ATOM 2366 O O . PRO B 1 145 ? -14.148 1.935 17.484 1 81 145 PRO B O 1
ATOM 2369 N N . ALA B 1 146 ? -13.891 0.669 19.375 1 61.38 146 ALA B N 1
ATOM 2370 C CA . ALA B 1 146 ? -15.164 -0.03 19.219 1 61.38 146 ALA B CA 1
ATOM 2371 C C . ALA B 1 146 ? -16.312 0.958 19.047 1 61.38 146 ALA B C 1
ATOM 2373 O O . ALA B 1 146 ? -16.359 1.979 19.734 1 61.38 146 ALA B O 1
ATOM 2374 N N . ALA B 1 147 ? -16.844 1.146 17.656 1 55.44 147 ALA B N 1
ATOM 2375 C CA . ALA B 1 147 ? -18.062 1.939 17.531 1 55.44 147 ALA B CA 1
ATOM 2376 C C . ALA B 1 147 ? -18.984 1.718 18.719 1 55.44 147 ALA B C 1
ATOM 2378 O O . ALA B 1 147 ? -19.078 0.606 19.25 1 55.44 147 ALA B O 1
ATOM 2379 N N . PRO B 1 148 ? -19.375 2.746 19.328 1 44.78 148 PRO B N 1
ATOM 2380 C CA . PRO B 1 148 ? -20.375 2.453 20.359 1 44.78 148 PRO B CA 1
ATOM 2381 C C . PRO B 1 148 ? -21.5 1.559 19.828 1 44.78 148 PRO B C 1
ATOM 2383 O O . PRO B 1 148 ? -21.797 1.574 18.625 1 44.78 148 PRO B O 1
ATOM 2386 N N . PRO B 1 149 ? -21.641 0.26 20.547 1 35.59 149 PRO B N 1
ATOM 2387 C CA . PRO B 1 149 ? -22.828 -0.503 20.141 1 35.59 149 PRO B CA 1
ATOM 2388 C C . PRO B 1 149 ? -23.984 0.391 19.734 1 35.59 149 PRO B C 1
ATOM 2390 O O . PRO B 1 149 ? -24.203 1.446 20.344 1 35.59 149 PRO B O 1
ATOM 2393 N N . SER B 1 150 ? -24.281 0.297 18.344 1 32.53 150 SER B N 1
ATOM 2394 C CA . SER B 1 150 ? -25.609 0.877 18.109 1 32.53 150 SER B CA 1
ATOM 2395 C C . SER B 1 150 ? -26.609 0.404 19.156 1 32.53 150 SER B C 1
ATOM 2397 O O . SER B 1 150 ? -26.562 -0.746 19.594 1 32.53 150 SER B O 1
#

Sequence (300 aa):
MASQQLSPVSVSASLREDPETMRKVMNIHIEQVFGEPDQAIRGKTMEPIYHEDVTWFQPREHSGDNSIIRGRDNVNATIQKERAALPGFYMLHDEEGYIAVTQNLGILHWKLGPPEQPDMIKACHYIIFEEGKIKVFWTAHLKTPAAPPSMASQQLSPVSVSASLREDPETMRKVMNIHIEQVFGEPDQAIRGKTMEPIYHEDVTWFQPREHSGDNSIIRGRDNVNATIQKERAALPGFYMLHDEEGYIAVTQNLGILHWKLGPPEQPDMIKACHYIIFEEGKIKVFWTAHLKT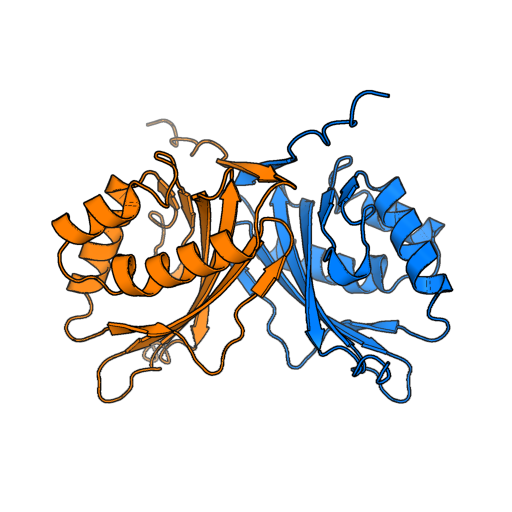PAAPPS

InterPro domains:
  IPR032710 NTF2-like domain superfamily [SSF54427] (32-138)